Protein AF-A0A1S8WVT2-F1 (afdb_monomer)

pLDDT: mean 83.61, std 17.09, range [32.66, 98.62]

Solvent-accessible surface area (backbone atoms only — not comparable to full-atom values): 14721 Å² total; per-residue (Å²): 142,83,84,83,84,82,79,82,79,80,78,79,78,75,77,77,74,70,52,59,44,80,35,45,34,40,34,56,29,78,70,43,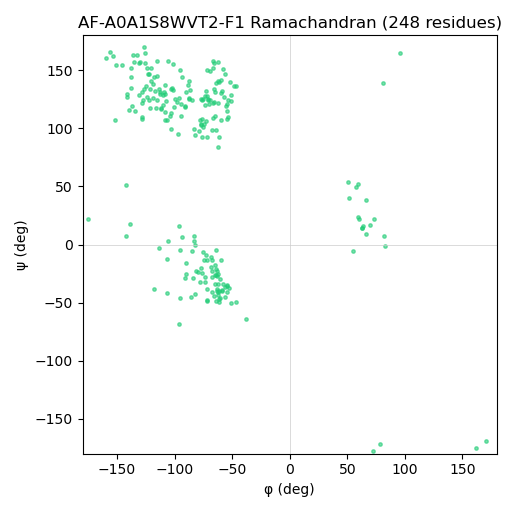63,52,78,100,54,60,66,59,50,53,56,44,73,48,21,49,70,42,44,77,68,49,32,42,71,48,69,50,79,76,53,76,46,77,44,87,88,70,84,37,46,22,41,39,36,30,43,30,36,29,34,49,77,69,46,60,75,84,47,64,81,73,55,54,67,69,59,49,28,39,51,50,34,30,51,54,33,46,76,42,48,47,45,44,56,39,28,52,72,59,47,80,89,60,39,47,78,40,77,44,88,60,88,92,68,75,72,53,49,38,36,40,39,32,31,67,57,54,96,65,50,48,72,76,42,47,81,37,65,39,77,90,68,26,34,34,25,72,38,56,43,82,76,48,65,52,95,56,64,57,97,86,30,45,35,27,34,29,44,32,33,36,47,70,48,78,78,84,76,54,90,96,56,94,81,77,62,64,67,56,48,44,30,64,75,28,37,80,62,37,77,38,55,50,30,48,38,54,31,40,75,42,73,40,81,56,90,80,67,70,78,76,76,80,77,82,75,133

Mean predicted aligned error: 9.4 Å

Nearest PDB structures (foldseek):
  8p8x-assembly1_A  TM=6.851E-01  e=1.898E-01  Homo sapiens
  6znb-assembly1_AA  TM=4.631E-01  e=3.546E-01  Bacteriophage sp.
  6v55-assembly1_A  TM=4.213E-01  e=2.462E+00  Danio rerio
  2ftr-assembly1_B  TM=3.723E-01  e=3.583E+00  Halalkalibacterium halodurans C-125

Sequence (250 aa):
MMALKLCCLIFAVNSVLSNEIDVQVRILAPNGPLMDVSICETLKVRAPQFWEGGLFTQCSFDYLYRHDKDDLQVEIMYEVETDISKFPEEFQADLPYDFQMWFLNRLLNGGETRCLTATGEAQDSDAYEVEGYIADYTAREKFILVAPFAEDFCQKFINKKFNQDQLEVSNCTLLEKSTIPVDGHILGKYALSTTERQLNFVPFQYHDIYIFFLKELNGDEGECNYNGYWANVKFVENKNTTPDDDDGLY

Secondary structure (DSSP, 8-state):
------------------SEEEEEEEEEEET-SPTTS-TTHHHHTTSHHHHHTTSEEEEEEEEEEE-TTTS-EEEEEEEEEEEGGGS-HHHHTT--HHHHHHHHHHHHTTT-S---EEE----GGG-EEEES--TT----SEEEEEEE--TTGGGGTTTEEETTTTEEEEEEEEEEE-SS-BTTB-EEEEEEEEEE--TT--TTS----HHHHHHHHH-SSS----EEEEPPEEEE--TT----------

Foldseek 3Di:
DDDDDDDPDDPPPPPPPQLKDKKKKKFWAQQAADPPDDSCVSQCVQQVVCCVVQQWPDKDWDDKDQDPPPRGIIITIIITIGRNVPPDPVCNPDPDPQLVQLLVQLNSNNQFQARGMAMDDADPVQADEDEDDDPPDDQDFKKKKKFFDDPCVFVVQDQDADDVNQKHFNGKDFDDWDPDDDVNGTMTIMITGMDGDDDPDDPPDDDDCQSVRQNVVSDRGHSSRMHIYRHHYDYDYDPPPDPPPPPDDD

Radius of gyration: 22.95 Å; Cα contacts (8 Å, |Δi|>4): 440; chains: 1; bounding box: 71×70×74 Å

Organism: Opisthorchis viverrini (NCBI:txid6198)

Structure (mmCIF, N/CA/C/O backbone):
data_AF-A0A1S8WVT2-F1
#
_entry.id   AF-A0A1S8WVT2-F1
#
loop_
_atom_site.group_PDB
_atom_site.id
_atom_site.type_symbol
_atom_site.label_atom_id
_atom_site.label_alt_id
_atom_site.label_comp_id
_atom_site.label_asym_id
_atom_site.label_entity_id
_atom_site.label_seq_id
_atom_site.pdbx_PDB_ins_code
_atom_site.Cartn_x
_atom_site.Cartn_y
_atom_site.Cartn_z
_atom_site.occupancy
_atom_site.B_iso_or_equiv
_atom_site.auth_seq_id
_atom_site.auth_comp_id
_atom_site.auth_asym_id
_atom_site.auth_atom_id
_atom_site.pdbx_PDB_model_num
ATOM 1 N N . MET A 1 1 ? -48.564 -0.099 -52.770 1.00 36.41 1 MET A N 1
ATOM 2 C CA . MET A 1 1 ? -47.730 -0.957 -51.901 1.00 36.41 1 MET A CA 1
ATOM 3 C C . MET A 1 1 ? -46.267 -0.651 -52.173 1.00 36.41 1 MET A C 1
ATOM 5 O O . MET A 1 1 ? -45.750 -1.084 -53.189 1.00 36.41 1 MET A O 1
ATOM 9 N N . MET A 1 2 ? -45.619 0.113 -51.298 1.00 32.66 2 MET A N 1
ATOM 10 C CA . MET A 1 2 ? -44.159 0.176 -51.203 1.00 32.66 2 MET A CA 1
ATOM 11 C C . MET A 1 2 ? -43.849 0.529 -49.749 1.00 32.66 2 MET A C 1
ATOM 13 O O . MET A 1 2 ? -44.168 1.623 -49.294 1.00 32.66 2 MET A O 1
ATOM 17 N N . ALA A 1 3 ? -43.361 -0.455 -48.997 1.00 37.59 3 ALA A N 1
ATOM 18 C CA . ALA A 1 3 ? -42.974 -0.295 -47.604 1.00 37.59 3 ALA A CA 1
ATOM 19 C C . ALA A 1 3 ? -41.488 0.075 -47.558 1.00 37.59 3 ALA A C 1
ATOM 21 O O . ALA A 1 3 ? -40.638 -0.690 -48.015 1.00 37.59 3 ALA A O 1
ATOM 22 N N . LEU A 1 4 ? -41.196 1.258 -47.023 1.00 37.31 4 LEU A N 1
ATOM 23 C CA . LEU A 1 4 ? -39.848 1.734 -46.745 1.00 37.31 4 LEU A CA 1
ATOM 24 C C . LEU A 1 4 ? -39.355 1.021 -45.472 1.00 37.31 4 LEU A C 1
ATOM 26 O O . LEU A 1 4 ? -39.858 1.282 -44.381 1.00 37.31 4 LEU A O 1
ATOM 30 N N . LYS A 1 5 ? -38.419 0.074 -45.604 1.00 41.94 5 LYS A N 1
ATOM 31 C CA . LYS A 1 5 ? -37.742 -0.542 -44.453 1.00 41.94 5 LYS A CA 1
ATOM 32 C C . LYS A 1 5 ? -36.674 0.420 -43.939 1.00 41.94 5 LYS A C 1
ATOM 34 O O . LYS A 1 5 ? -35.632 0.587 -44.563 1.00 41.94 5 LYS A O 1
ATOM 39 N N . LEU A 1 6 ? -36.950 1.031 -42.793 1.00 40.00 6 LEU A N 1
ATOM 40 C CA . LEU A 1 6 ? -35.976 1.759 -41.994 1.00 40.00 6 LEU A CA 1
ATOM 41 C C . LEU A 1 6 ? -35.119 0.725 -41.240 1.00 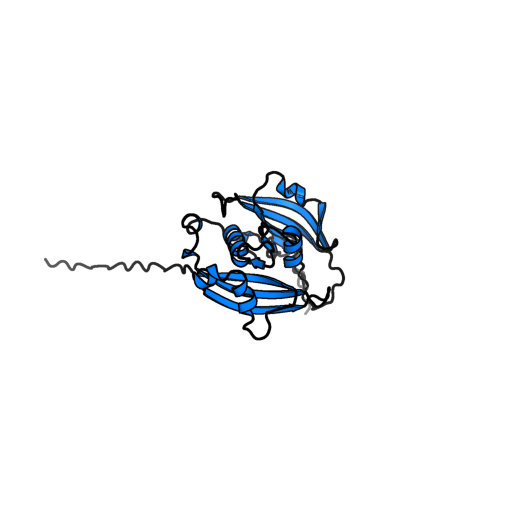40.00 6 LEU A C 1
ATOM 43 O O . LEU A 1 6 ? -35.584 0.105 -40.286 1.00 40.00 6 LEU A O 1
ATOM 47 N N . CYS A 1 7 ? -33.893 0.477 -41.702 1.00 39.62 7 CYS A N 1
ATOM 48 C CA . CYS A 1 7 ? -32.904 -0.286 -40.941 1.00 39.62 7 CYS A CA 1
ATOM 49 C C . CYS A 1 7 ? -32.207 0.663 -39.961 1.00 39.62 7 CYS A C 1
ATOM 51 O O . CYS A 1 7 ? -31.294 1.388 -40.346 1.00 39.62 7 CYS A O 1
ATOM 53 N N . CYS A 1 8 ? -32.627 0.653 -38.696 1.00 40.28 8 CYS A N 1
ATOM 54 C CA . CYS A 1 8 ? -31.817 1.197 -37.611 1.00 40.28 8 CYS A CA 1
ATOM 55 C C . CYS A 1 8 ? -30.671 0.216 -37.327 1.00 40.28 8 CYS A C 1
ATOM 57 O O . CYS A 1 8 ? -30.884 -0.832 -36.721 1.00 40.28 8 CYS A O 1
ATOM 59 N N . LEU A 1 9 ? -29.464 0.546 -37.786 1.00 40.88 9 LEU A N 1
ATOM 60 C CA . LEU A 1 9 ? -28.235 -0.034 -37.252 1.00 40.88 9 LEU A CA 1
ATOM 61 C C . LEU A 1 9 ? -28.004 0.569 -35.865 1.00 40.88 9 LEU A C 1
ATOM 63 O O . LEU A 1 9 ? -27.655 1.740 -35.737 1.00 40.88 9 LEU A O 1
ATOM 67 N N . ILE A 1 10 ? -28.236 -0.233 -34.830 1.00 46.22 10 ILE A N 1
ATOM 68 C CA . ILE A 1 10 ? -27.792 0.071 -33.473 1.00 46.22 10 ILE A CA 1
ATOM 69 C C . ILE A 1 10 ? -26.297 -0.250 -33.444 1.00 46.22 10 ILE A C 1
ATOM 71 O O . ILE A 1 10 ? -25.911 -1.417 -33.418 1.00 46.22 10 ILE A O 1
ATOM 75 N N . PHE A 1 11 ? -25.452 0.777 -33.491 1.00 39.22 11 PHE A N 1
ATOM 76 C CA . PHE A 1 11 ? -24.053 0.628 -33.114 1.00 39.22 11 PHE A CA 1
ATOM 77 C C . PHE A 1 11 ? -24.002 0.550 -31.589 1.00 39.22 11 PHE A C 1
ATOM 79 O O . PHE A 1 11 ? -24.131 1.563 -30.905 1.00 39.22 11 PHE A O 1
ATOM 86 N N . ALA A 1 12 ? -23.855 -0.662 -31.055 1.00 41.88 12 ALA A N 1
ATOM 87 C CA . ALA A 1 12 ? -23.365 -0.839 -29.699 1.00 41.88 12 ALA A CA 1
ATOM 88 C C . ALA A 1 12 ? -21.902 -0.381 -29.699 1.00 41.88 12 ALA A C 1
ATOM 90 O O . ALA A 1 12 ? -21.014 -1.093 -30.166 1.00 41.88 12 ALA A O 1
ATOM 91 N N . VAL A 1 13 ? -21.662 0.850 -29.254 1.00 37.62 13 VAL A N 1
ATOM 92 C CA . VAL A 1 13 ? -20.320 1.290 -28.887 1.00 37.62 13 VAL A CA 1
ATOM 93 C C . VAL A 1 13 ? -20.013 0.559 -27.587 1.00 37.62 13 VAL A C 1
ATOM 95 O O . VAL A 1 13 ? -20.408 1.006 -26.516 1.00 37.62 13 VAL A O 1
ATOM 98 N N . ASN A 1 14 ? -19.385 -0.614 -27.687 1.00 37.81 14 ASN A N 1
ATOM 99 C CA . ASN A 1 14 ? -18.696 -1.189 -26.541 1.00 37.81 14 ASN A CA 1
ATOM 100 C C . ASN A 1 14 ? -17.637 -0.158 -26.153 1.00 37.81 14 ASN A C 1
ATOM 102 O O . ASN A 1 14 ? -16.669 0.038 -26.887 1.00 37.81 14 ASN A O 1
ATOM 106 N N . SER A 1 15 ? -17.855 0.548 -25.046 1.00 40.19 15 SER A N 1
ATOM 107 C CA . SER A 1 15 ? -16.774 1.226 -24.350 1.00 40.19 15 SER A CA 1
ATOM 108 C C . SER A 1 15 ? -15.728 0.156 -24.068 1.00 40.19 15 SER A C 1
ATOM 110 O O . SER A 1 15 ? -15.979 -0.755 -23.280 1.00 40.19 15 SER A O 1
ATOM 112 N N . VAL A 1 16 ? -14.606 0.202 -24.783 1.00 43.44 16 VAL A N 1
ATOM 113 C CA . VAL A 1 16 ? -13.429 -0.581 -24.425 1.00 43.44 16 VAL A CA 1
ATOM 114 C C . VAL A 1 16 ? -13.014 -0.026 -23.070 1.00 43.44 16 VAL A C 1
ATOM 116 O O . VAL A 1 16 ? -12.470 1.072 -22.995 1.00 43.44 16 VAL A O 1
ATOM 119 N N . LEU A 1 17 ? -13.407 -0.714 -21.998 1.00 56.84 17 LEU A N 1
ATOM 120 C CA . LEU A 1 17 ? -12.800 -0.511 -20.692 1.00 56.84 17 LEU A CA 1
ATOM 121 C C . LEU A 1 17 ? -11.303 -0.710 -20.918 1.00 56.84 17 LEU A C 1
ATOM 123 O O . LEU A 1 17 ? -10.901 -1.732 -21.477 1.00 56.84 17 LEU A O 1
ATOM 127 N N . SER A 1 18 ? -10.511 0.315 -20.609 1.00 68.69 18 SER A N 1
ATOM 128 C CA . SER A 1 18 ? -9.065 0.151 -20.613 1.00 68.69 18 SER A CA 1
ATOM 129 C C . SER A 1 18 ? -8.731 -0.934 -19.594 1.00 68.69 18 SER A C 1
ATOM 131 O O . SER A 1 18 ? -9.237 -0.891 -18.474 1.00 68.69 18 SER A O 1
ATOM 133 N N . ASN A 1 19 ? -7.922 -1.913 -19.994 1.00 84.25 19 ASN A N 1
ATOM 134 C CA . ASN A 1 19 ? -7.358 -2.895 -19.067 1.00 84.25 19 ASN A CA 1
ATOM 135 C C . ASN A 1 19 ? -6.098 -2.347 -18.383 1.00 84.25 19 ASN A C 1
ATOM 137 O O . ASN A 1 19 ? -5.402 -3.093 -17.706 1.00 84.25 19 ASN A O 1
ATOM 141 N N . GLU A 1 20 ? -5.780 -1.073 -18.593 1.00 90.56 20 GLU A N 1
ATOM 142 C CA . GLU A 1 20 ? -4.665 -0.395 -17.951 1.00 90.56 20 GLU A CA 1
ATOM 143 C C . GLU A 1 20 ? -5.191 0.462 -16.803 1.00 90.56 20 GLU A C 1
ATOM 145 O O . GLU A 1 20 ? -6.184 1.184 -16.952 1.00 90.56 20 GLU A O 1
ATOM 150 N N . ILE A 1 21 ? -4.529 0.342 -15.654 1.00 92.19 21 ILE A N 1
ATOM 151 C CA . ILE A 1 21 ? -4.749 1.185 -14.480 1.00 92.19 21 ILE A CA 1
ATOM 152 C C . ILE A 1 21 ? -3.444 1.874 -14.093 1.00 92.19 21 ILE A C 1
ATOM 154 O O . ILE A 1 21 ? -2.367 1.281 -14.202 1.00 92.19 21 ILE A O 1
ATOM 158 N N . ASP A 1 22 ? -3.559 3.091 -13.576 1.00 94.25 22 ASP A N 1
ATOM 159 C CA . ASP A 1 22 ? -2.443 3.814 -12.981 1.00 94.25 22 ASP A CA 1
ATOM 160 C C . ASP A 1 22 ? -2.321 3.446 -11.501 1.00 94.25 22 ASP A C 1
ATOM 162 O O . ASP A 1 22 ? -3.280 3.518 -10.726 1.00 94.25 22 ASP A O 1
ATOM 166 N N . VAL A 1 23 ? -1.132 2.997 -11.104 1.00 95.81 23 VAL A N 1
ATOM 167 C CA . VAL A 1 23 ? -0.847 2.543 -9.742 1.00 95.81 23 VAL A CA 1
ATOM 168 C C . VAL A 1 23 ? 0.182 3.462 -9.118 1.00 95.81 23 VAL A C 1
ATOM 170 O O . VAL A 1 23 ? 1.333 3.510 -9.553 1.00 95.81 23 VAL A O 1
ATOM 173 N N . GLN A 1 24 ? -0.204 4.142 -8.039 1.00 96.19 24 GLN A N 1
ATOM 174 C CA . GLN A 1 24 ? 0.755 4.853 -7.205 1.00 96.19 24 GLN A CA 1
ATOM 175 C C . GLN A 1 24 ? 1.634 3.842 -6.463 1.00 96.19 24 GLN A C 1
ATOM 177 O O . GLN A 1 24 ? 1.137 2.974 -5.739 1.00 96.19 24 GLN A O 1
ATOM 182 N N . VAL A 1 25 ? 2.949 3.971 -6.626 1.00 95.75 25 VAL A N 1
ATOM 183 C CA . VAL A 1 25 ? 3.954 3.125 -5.982 1.00 95.75 25 VAL A CA 1
ATOM 184 C C . VAL A 1 25 ? 4.899 3.997 -5.175 1.00 95.75 25 VAL A C 1
ATOM 186 O O . VAL A 1 25 ? 5.563 4.887 -5.701 1.00 95.75 25 VAL A O 1
ATOM 189 N N . ARG A 1 26 ? 5.026 3.687 -3.889 1.00 94.00 26 ARG A N 1
ATOM 190 C CA . ARG A 1 26 ? 6.059 4.247 -3.017 1.00 94.00 26 ARG A CA 1
ATOM 191 C C . ARG A 1 26 ? 7.134 3.200 -2.811 1.00 94.00 26 ARG A C 1
ATOM 193 O O . ARG A 1 26 ? 6.810 2.056 -2.507 1.00 94.00 26 ARG A O 1
ATOM 200 N N . ILE A 1 27 ? 8.402 3.575 -2.936 1.00 92.00 27 ILE A N 1
ATOM 201 C CA . ILE A 1 27 ? 9.534 2.723 -2.561 1.00 92.00 27 ILE A CA 1
ATOM 202 C C . ILE A 1 27 ? 10.382 3.407 -1.501 1.00 92.00 27 ILE A C 1
ATOM 204 O O . ILE A 1 27 ? 10.666 4.601 -1.580 1.00 92.00 27 ILE A O 1
ATOM 208 N N . LEU A 1 28 ? 10.855 2.618 -0.548 1.00 90.06 28 LEU A N 1
ATOM 209 C CA . LEU A 1 28 ? 11.960 2.982 0.312 1.00 90.06 28 LEU A CA 1
ATOM 210 C C . LEU A 1 28 ? 13.245 2.422 -0.298 1.00 90.06 28 LEU A C 1
ATOM 212 O O . LEU A 1 28 ? 13.448 1.212 -0.298 1.00 90.06 28 LEU A O 1
ATOM 216 N N . ALA A 1 29 ? 14.113 3.292 -0.804 1.00 88.25 29 ALA A N 1
ATOM 217 C CA . ALA A 1 29 ? 15.388 2.934 -1.413 1.00 88.25 29 ALA A CA 1
ATOM 218 C C . ALA A 1 29 ? 16.543 3.218 -0.432 1.00 88.25 29 ALA A C 1
ATOM 220 O O . ALA A 1 29 ? 16.974 4.372 -0.302 1.00 88.25 29 ALA A O 1
ATOM 221 N N . PRO A 1 30 ? 17.071 2.197 0.278 1.00 79.81 30 PRO A N 1
ATOM 222 C CA . PRO A 1 30 ? 18.283 2.354 1.067 1.00 79.81 30 PRO A CA 1
ATOM 223 C C . PRO A 1 30 ? 19.430 2.625 0.090 1.00 79.81 30 PRO A C 1
ATOM 225 O O . PRO A 1 30 ? 19.675 1.811 -0.797 1.00 79.81 30 PRO A O 1
ATOM 228 N N . ASN A 1 31 ? 20.128 3.745 0.257 1.00 80.62 31 ASN A N 1
ATOM 229 C CA . ASN A 1 31 ? 21.153 4.305 -0.638 1.00 80.62 31 ASN A CA 1
ATOM 230 C C . ASN A 1 31 ? 20.632 5.119 -1.838 1.00 80.62 31 ASN A C 1
ATOM 232 O O . ASN A 1 31 ? 21.436 5.566 -2.655 1.00 80.62 31 ASN A O 1
ATOM 236 N N . GLY A 1 32 ? 19.326 5.384 -1.914 1.00 84.25 32 GLY A N 1
ATOM 237 C CA . GLY A 1 32 ? 18.745 6.196 -2.984 1.00 84.25 32 GLY A CA 1
ATOM 238 C C . GLY A 1 32 ? 18.563 5.453 -4.312 1.00 84.25 32 GLY A C 1
ATOM 239 O O . GLY A 1 32 ? 18.693 4.228 -4.362 1.00 84.25 32 GLY A O 1
ATOM 240 N N . PRO A 1 33 ? 18.195 6.179 -5.385 1.00 85.44 33 PRO A N 1
ATOM 241 C CA . PRO A 1 33 ? 18.004 5.582 -6.700 1.00 85.44 33 PRO A CA 1
ATOM 242 C C . PRO A 1 33 ? 19.324 5.046 -7.256 1.00 85.44 33 PRO A C 1
ATOM 244 O O . PRO A 1 33 ? 20.406 5.526 -6.908 1.00 85.44 33 PRO A O 1
ATOM 247 N N . LEU A 1 34 ? 19.231 4.075 -8.163 1.00 83.19 34 LEU A N 1
ATOM 248 C CA . LEU A 1 34 ? 20.399 3.582 -8.889 1.00 83.19 34 LEU A CA 1
ATOM 249 C C . LEU A 1 34 ? 21.080 4.744 -9.632 1.00 83.19 34 LEU A C 1
ATOM 251 O O . LEU A 1 34 ? 20.433 5.485 -10.373 1.00 83.19 34 LEU A O 1
ATOM 255 N N . MET A 1 35 ? 22.387 4.917 -9.415 1.00 76.38 35 MET A N 1
ATOM 256 C CA . MET A 1 35 ? 23.145 5.988 -10.067 1.00 76.38 35 MET A CA 1
ATOM 257 C C . MET A 1 35 ? 23.294 5.721 -11.570 1.00 76.38 35 MET A C 1
ATOM 259 O O . MET A 1 35 ? 23.361 4.571 -11.999 1.00 76.38 35 MET A O 1
ATOM 263 N N . ASP A 1 36 ? 23.367 6.798 -12.356 1.00 78.25 36 ASP A N 1
ATOM 264 C CA . ASP A 1 36 ? 23.622 6.785 -13.806 1.00 78.25 36 ASP A CA 1
ATOM 265 C C . ASP A 1 36 ? 22.559 6.081 -14.679 1.00 78.25 36 ASP A C 1
ATOM 267 O O . ASP A 1 36 ? 22.785 5.838 -15.866 1.00 78.25 36 ASP A O 1
ATOM 271 N N . VAL A 1 37 ? 21.373 5.802 -14.128 1.00 80.06 37 VAL A N 1
ATOM 272 C CA . VAL A 1 37 ? 20.216 5.254 -14.855 1.00 80.06 37 VAL A CA 1
ATOM 273 C C . VAL A 1 37 ? 18.964 6.112 -14.646 1.00 80.06 37 VAL A C 1
ATOM 275 O O . VAL A 1 37 ? 18.943 7.022 -13.817 1.00 80.06 37 VAL A O 1
ATOM 278 N N . SER A 1 38 ? 17.903 5.843 -15.416 1.00 85.81 38 SER A N 1
ATOM 279 C CA . SER A 1 38 ? 16.591 6.451 -15.157 1.00 85.81 38 SER A CA 1
ATOM 280 C C . SER A 1 38 ? 16.107 6.066 -13.757 1.00 85.81 38 SER A C 1
ATOM 282 O O . SER A 1 38 ? 16.270 4.922 -13.341 1.00 85.81 38 SER A O 1
ATOM 284 N N . ILE A 1 39 ? 15.472 6.996 -13.038 1.00 87.31 39 ILE A N 1
ATOM 285 C CA . ILE A 1 39 ? 14.970 6.765 -11.675 1.00 87.31 39 ILE A CA 1
ATOM 286 C C . ILE A 1 39 ? 14.035 5.548 -11.597 1.00 87.31 39 ILE A C 1
ATOM 288 O O . ILE A 1 39 ? 14.142 4.758 -10.662 1.00 87.31 39 ILE A O 1
ATOM 292 N N . CYS A 1 40 ? 13.229 5.326 -12.641 1.00 91.94 40 CYS A N 1
ATOM 293 C CA . CYS A 1 40 ? 12.356 4.163 -12.784 1.00 91.94 40 CYS A CA 1
ATOM 294 C C . CYS A 1 40 ? 13.102 2.825 -12.838 1.00 91.94 40 CYS A C 1
ATOM 296 O O . CYS A 1 40 ? 12.535 1.805 -12.456 1.00 91.94 40 CYS A O 1
ATOM 298 N N . GLU A 1 41 ? 14.372 2.791 -13.257 1.00 91.38 41 GLU A N 1
ATOM 299 C CA . GLU A 1 41 ? 15.158 1.551 -13.232 1.00 91.38 41 GLU A CA 1
ATOM 300 C C . GLU A 1 41 ? 15.353 1.036 -11.801 1.00 91.38 41 GLU A C 1
ATOM 302 O O . GLU A 1 41 ? 15.414 -0.172 -11.602 1.00 91.38 41 GLU A O 1
ATOM 307 N N . THR A 1 42 ? 15.331 1.917 -10.791 1.00 88.94 42 THR A N 1
ATOM 308 C CA . THR A 1 42 ? 15.332 1.524 -9.368 1.00 88.94 42 THR A CA 1
ATOM 309 C C . THR A 1 42 ? 14.164 0.595 -9.034 1.00 88.94 42 THR A C 1
ATOM 311 O O . THR A 1 42 ? 14.320 -0.330 -8.238 1.00 88.94 42 THR A O 1
ATOM 314 N N . LEU A 1 43 ? 12.998 0.826 -9.645 1.00 90.00 43 LEU A N 1
ATOM 315 C CA . LEU A 1 43 ? 11.820 -0.017 -9.469 1.00 90.00 43 LEU A CA 1
ATOM 316 C C . LEU A 1 43 ? 11.875 -1.253 -10.379 1.00 90.00 43 LEU A C 1
ATOM 318 O O . LEU A 1 43 ? 11.601 -2.362 -9.924 1.00 90.00 43 LEU A O 1
ATOM 322 N N . LYS A 1 44 ? 12.279 -1.087 -11.646 1.00 92.12 44 LYS A N 1
ATOM 323 C CA . LYS A 1 44 ? 12.257 -2.173 -12.640 1.00 92.12 44 LYS A CA 1
ATOM 324 C C . LYS A 1 44 ? 13.154 -3.353 -12.299 1.00 92.12 44 LYS A C 1
ATOM 326 O O . LYS A 1 44 ? 12.737 -4.498 -12.466 1.00 92.12 44 LYS A O 1
ATOM 331 N N . VAL A 1 45 ? 14.360 -3.096 -11.785 1.00 90.06 45 VAL A N 1
ATOM 332 C CA . VAL A 1 45 ? 15.327 -4.166 -11.476 1.00 90.06 45 VAL A CA 1
ATOM 333 C C . VAL A 1 45 ? 14.854 -5.115 -10.374 1.00 90.06 45 VAL A C 1
ATOM 335 O O . VAL A 1 45 ? 15.402 -6.207 -10.255 1.00 90.06 45 VAL A O 1
ATOM 338 N N . ARG A 1 46 ? 13.855 -4.718 -9.573 1.00 87.75 46 ARG A N 1
ATOM 339 C CA . ARG A 1 46 ? 13.307 -5.550 -8.491 1.00 87.75 46 ARG A CA 1
ATOM 340 C C . ARG A 1 46 ? 12.453 -6.689 -9.021 1.00 87.75 46 ARG A C 1
ATOM 342 O O . ARG A 1 46 ? 12.405 -7.749 -8.410 1.00 87.75 46 ARG A O 1
ATOM 349 N N . ALA A 1 47 ? 11.775 -6.474 -10.144 1.00 91.25 47 ALA A N 1
ATOM 350 C CA . ALA A 1 47 ? 10.805 -7.430 -10.654 1.00 91.25 47 ALA A CA 1
ATOM 351 C C . ALA A 1 47 ? 10.821 -7.543 -12.188 1.00 91.25 47 ALA A C 1
ATOM 353 O O . ALA A 1 47 ? 9.767 -7.431 -12.824 1.00 91.25 47 ALA A O 1
ATOM 354 N N . PRO A 1 48 ? 12.003 -7.750 -12.804 1.00 93.19 48 PRO A N 1
ATOM 355 C CA . PRO A 1 48 ? 12.199 -7.640 -14.250 1.00 93.19 48 PRO A CA 1
ATOM 356 C C . PRO A 1 48 ? 11.232 -8.519 -15.048 1.00 93.19 48 PRO A C 1
ATOM 358 O O . PRO A 1 48 ? 10.725 -8.086 -16.078 1.00 93.19 48 PRO A O 1
ATOM 361 N N . GLN A 1 49 ? 10.880 -9.699 -14.529 1.00 94.38 49 GLN A N 1
ATOM 362 C CA . GLN A 1 49 ? 9.945 -10.621 -15.170 1.00 94.38 49 GLN A CA 1
ATOM 363 C C . GLN A 1 49 ? 8.555 -10.016 -15.434 1.00 94.38 49 GLN A C 1
ATOM 365 O O . GLN A 1 49 ? 7.927 -10.353 -16.435 1.00 94.38 49 GLN A O 1
ATOM 370 N N . PHE A 1 50 ? 8.066 -9.122 -14.568 1.00 94.69 50 PHE A N 1
ATOM 371 C CA . PHE A 1 50 ? 6.741 -8.512 -14.726 1.00 94.69 50 PHE A CA 1
ATOM 372 C C . PHE A 1 50 ? 6.769 -7.301 -15.662 1.00 94.69 50 PHE A C 1
ATOM 374 O O . PHE A 1 50 ? 5.787 -7.049 -16.358 1.00 94.69 50 PHE A O 1
ATOM 381 N N . TRP A 1 51 ? 7.904 -6.603 -15.743 1.00 95.38 51 TRP A N 1
ATOM 382 C CA . TRP A 1 51 ? 8.127 -5.545 -16.732 1.00 95.38 51 TRP A CA 1
ATOM 383 C C . TRP A 1 51 ? 8.304 -6.129 -18.136 1.00 95.38 51 TRP A C 1
ATOM 385 O O . TRP A 1 51 ? 7.630 -5.722 -19.076 1.00 95.38 51 TRP A O 1
ATOM 395 N N . GLU A 1 52 ? 9.155 -7.146 -18.282 1.00 95.50 52 GLU A N 1
ATOM 396 C CA . GLU A 1 52 ? 9.372 -7.846 -19.555 1.00 95.50 52 GLU A CA 1
ATOM 397 C C . GLU A 1 52 ? 8.112 -8.586 -20.031 1.00 95.50 52 GLU A C 1
ATOM 399 O O . GLU A 1 52 ? 7.840 -8.648 -21.231 1.00 95.50 52 GLU A O 1
ATOM 404 N N . GLY A 1 53 ? 7.319 -9.118 -19.095 1.00 94.75 53 GLY A N 1
ATOM 405 C CA . GLY A 1 53 ? 6.033 -9.763 -19.371 1.00 94.75 53 GLY A CA 1
ATOM 406 C C . GLY A 1 53 ? 4.901 -8.799 -19.749 1.00 94.75 53 GLY A C 1
ATOM 407 O O . GLY A 1 53 ? 3.832 -9.254 -20.172 1.00 94.75 53 GLY A O 1
ATOM 408 N N . GLY A 1 54 ? 5.130 -7.488 -19.620 1.00 94.88 54 GLY A N 1
ATOM 409 C CA . GLY A 1 54 ? 4.164 -6.440 -19.934 1.00 94.88 54 GLY A CA 1
ATOM 410 C C . GLY A 1 54 ? 3.022 -6.317 -18.928 1.00 94.88 54 GLY A C 1
ATOM 411 O O . GLY A 1 54 ? 1.969 -5.823 -19.304 1.00 94.88 54 GLY A O 1
ATOM 412 N N . LEU A 1 55 ? 3.197 -6.792 -17.688 1.00 95.62 55 LEU A N 1
ATOM 413 C CA . LEU A 1 55 ? 2.268 -6.468 -16.600 1.00 95.62 55 LEU A CA 1
ATOM 414 C C . LEU A 1 55 ? 2.445 -5.005 -16.186 1.00 95.62 55 LEU A C 1
ATOM 416 O O . LEU A 1 55 ? 1.467 -4.280 -16.076 1.00 95.62 55 LEU A O 1
ATOM 420 N N . PHE A 1 56 ? 3.692 -4.582 -15.985 1.00 96.00 56 PHE A N 1
ATOM 421 C CA . PHE A 1 56 ? 4.041 -3.182 -15.767 1.00 96.00 56 PHE A CA 1
ATOM 422 C C . PHE A 1 56 ? 4.582 -2.618 -17.077 1.00 96.00 56 PHE A C 1
ATOM 424 O O . PHE A 1 56 ? 5.580 -3.122 -17.601 1.00 96.00 56 PHE A O 1
ATOM 431 N N . THR A 1 57 ? 3.915 -1.612 -17.634 1.00 93.88 57 THR A N 1
ATOM 432 C CA . THR A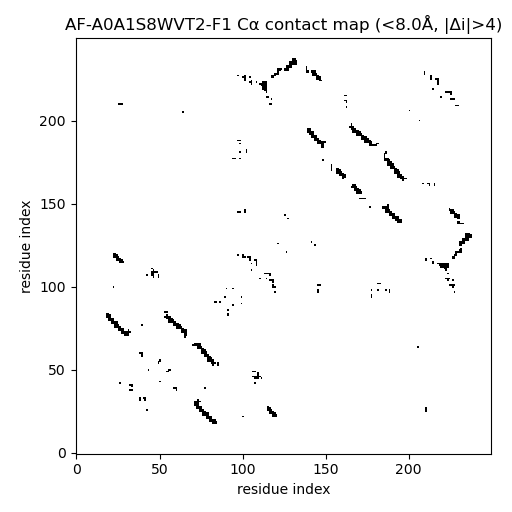 1 57 ? 4.179 -1.138 -19.003 1.00 93.88 57 THR A CA 1
ATOM 433 C C . THR A 1 57 ? 4.910 0.198 -19.011 1.00 93.88 57 THR A C 1
ATOM 435 O O . THR A 1 57 ? 5.872 0.369 -19.767 1.00 93.88 57 THR A O 1
ATOM 438 N N . GLN A 1 58 ? 4.520 1.122 -18.132 1.00 94.44 58 GLN A N 1
ATOM 439 C CA . GLN A 1 58 ? 5.136 2.440 -17.997 1.00 94.44 58 GLN A CA 1
ATOM 440 C C . GLN A 1 58 ? 5.457 2.767 -16.541 1.00 94.44 58 GLN A C 1
ATOM 442 O O . GLN A 1 58 ? 4.890 2.213 -15.607 1.00 94.44 58 GLN A O 1
ATOM 447 N N . CYS A 1 59 ? 6.422 3.663 -16.359 1.00 95.56 59 CYS A N 1
ATOM 448 C CA . CYS A 1 59 ? 6.779 4.216 -15.062 1.00 95.56 59 CYS A CA 1
ATOM 449 C C . CYS A 1 59 ? 7.092 5.696 -15.247 1.00 95.56 59 CYS A C 1
ATOM 451 O O . CYS A 1 59 ? 7.935 6.052 -16.081 1.00 95.56 59 CYS A O 1
ATOM 453 N N . SER A 1 60 ? 6.433 6.533 -14.458 1.00 94.19 60 SER A N 1
ATOM 454 C CA . SER A 1 60 ? 6.731 7.950 -14.316 1.00 94.19 60 SER A CA 1
ATOM 455 C C . SER A 1 60 ? 7.204 8.229 -12.885 1.00 94.19 60 SER A C 1
ATOM 457 O O . SER A 1 60 ? 6.992 7.441 -11.964 1.00 94.19 60 SER A O 1
ATOM 459 N N . PHE A 1 61 ? 7.933 9.326 -12.713 1.00 91.56 61 PHE A N 1
ATOM 460 C CA . PHE A 1 61 ? 8.448 9.756 -11.420 1.00 91.56 61 PHE A CA 1
ATOM 461 C C . PHE A 1 61 ? 7.706 11.003 -10.967 1.00 91.56 61 PHE A C 1
ATOM 463 O O . PHE A 1 61 ? 7.661 11.980 -11.717 1.00 91.56 61 PHE A O 1
ATOM 470 N N . ASP A 1 62 ? 7.239 10.983 -9.722 1.00 89.25 62 ASP A N 1
ATOM 471 C CA . ASP A 1 62 ? 6.571 12.127 -9.112 1.00 89.25 62 ASP A CA 1
ATOM 472 C C . ASP A 1 62 ? 7.552 12.948 -8.278 1.00 89.25 62 ASP A C 1
ATOM 474 O O . ASP A 1 62 ? 7.902 14.082 -8.615 1.00 89.25 62 ASP A O 1
ATOM 478 N N . TYR A 1 63 ? 8.010 12.375 -7.164 1.00 87.94 63 TYR A N 1
ATOM 479 C CA . TYR A 1 63 ? 8.891 13.063 -6.234 1.00 87.94 63 TYR A CA 1
ATOM 480 C C . TYR A 1 63 ? 9.771 12.112 -5.427 1.00 87.94 63 TYR A C 1
ATOM 482 O O . TYR A 1 63 ? 9.539 10.907 -5.318 1.00 87.94 63 TYR A O 1
ATOM 490 N N . LEU A 1 64 ? 10.819 12.697 -4.853 1.00 89.56 64 LEU A N 1
ATOM 491 C CA . LEU A 1 64 ? 11.801 12.027 -4.016 1.00 89.56 64 LEU A CA 1
ATOM 492 C C . LEU A 1 64 ? 11.934 12.804 -2.712 1.00 89.56 64 LEU A C 1
ATOM 494 O O . LEU A 1 64 ? 12.143 14.018 -2.733 1.00 89.56 64 LEU A O 1
ATOM 498 N N . TYR A 1 65 ? 11.876 12.094 -1.592 1.00 86.94 65 TYR A N 1
ATOM 499 C CA . TYR A 1 65 ? 12.086 12.658 -0.268 1.00 86.94 65 TYR A CA 1
ATOM 500 C C . TYR A 1 65 ? 13.240 11.966 0.457 1.00 86.94 65 TYR A C 1
ATOM 502 O O . TYR A 1 65 ? 13.351 10.739 0.467 1.00 86.94 65 TYR A O 1
ATOM 510 N N . ARG A 1 66 ? 14.120 12.765 1.067 1.00 84.19 66 ARG A N 1
ATOM 511 C CA . ARG A 1 66 ? 15.219 12.275 1.906 1.00 84.19 66 ARG A CA 1
ATOM 512 C C . ARG A 1 66 ? 14.788 12.365 3.356 1.00 84.19 66 ARG A C 1
ATOM 514 O O . ARG A 1 66 ? 14.444 13.443 3.824 1.00 84.19 66 ARG A O 1
ATOM 521 N N . HIS A 1 67 ? 14.821 11.238 4.051 1.00 77.31 67 HIS A N 1
ATOM 522 C CA . HIS A 1 67 ? 14.469 11.197 5.461 1.00 77.31 67 HIS A CA 1
ATOM 523 C C . HIS A 1 67 ? 15.705 11.504 6.317 1.00 77.31 67 HIS A C 1
ATOM 525 O O . HIS A 1 67 ? 16.725 10.827 6.193 1.00 77.31 67 HIS A O 1
ATOM 531 N N . ASP A 1 68 ? 15.592 12.488 7.217 1.00 62.62 68 ASP A N 1
ATOM 532 C CA . ASP A 1 68 ? 16.683 13.008 8.071 1.00 62.62 68 ASP A CA 1
ATOM 533 C C . ASP A 1 68 ? 17.319 11.962 9.001 1.00 62.62 68 ASP A C 1
ATOM 535 O O . ASP A 1 68 ? 18.362 12.202 9.607 1.00 62.62 68 ASP A O 1
ATOM 539 N N . LYS A 1 69 ? 16.688 10.792 9.159 1.00 58.28 69 LYS A N 1
ATOM 540 C CA . LYS A 1 69 ? 17.026 9.861 10.234 1.00 58.28 69 LYS A CA 1
ATOM 541 C C . LYS A 1 69 ? 18.311 9.061 10.046 1.00 58.28 69 LYS A C 1
ATOM 543 O O . LYS A 1 69 ? 18.642 8.390 11.004 1.00 58.28 69 LYS A O 1
ATOM 548 N N . ASP A 1 70 ? 19.000 9.123 8.899 1.00 52.47 70 ASP A N 1
ATOM 549 C CA . ASP A 1 70 ? 20.353 8.543 8.707 1.00 52.47 70 ASP A CA 1
ATOM 550 C C . ASP A 1 70 ? 20.983 8.857 7.318 1.00 52.47 70 ASP A C 1
ATOM 552 O O . ASP A 1 70 ? 21.842 8.112 6.852 1.00 52.47 70 ASP A O 1
ATOM 556 N N . ASP A 1 71 ? 20.551 9.908 6.599 1.00 52.69 71 ASP A N 1
ATOM 557 C CA . ASP A 1 71 ? 21.021 10.317 5.244 1.00 52.69 71 ASP A CA 1
ATOM 558 C C . ASP A 1 71 ? 20.957 9.255 4.113 1.00 52.69 71 ASP A C 1
ATOM 560 O O . ASP A 1 71 ? 21.189 9.564 2.940 1.00 52.69 71 ASP A O 1
ATOM 564 N N . LEU A 1 72 ? 20.604 8.007 4.426 1.00 60.59 72 LEU A N 1
ATOM 565 C CA . LEU A 1 72 ? 20.666 6.858 3.517 1.00 60.59 72 LEU A CA 1
ATOM 566 C C . LEU A 1 72 ? 19.291 6.289 3.155 1.00 60.59 72 LEU A C 1
ATOM 568 O O . LEU A 1 72 ? 19.222 5.346 2.370 1.00 60.59 72 LEU A O 1
ATOM 572 N N . GLN A 1 73 ? 18.197 6.818 3.709 1.00 77.75 73 GLN A N 1
ATOM 573 C CA . GLN A 1 73 ? 16.842 6.354 3.398 1.00 77.75 73 GLN A CA 1
ATOM 574 C C . GLN A 1 73 ? 16.097 7.392 2.566 1.00 77.75 73 GLN A C 1
ATOM 576 O O . GLN A 1 73 ? 15.801 8.499 3.018 1.00 77.75 73 GLN A O 1
ATOM 581 N N . VAL A 1 74 ? 15.804 7.004 1.330 1.00 87.38 74 VAL A N 1
ATOM 582 C CA . VAL A 1 74 ? 15.124 7.837 0.347 1.00 87.38 74 VAL A CA 1
ATOM 583 C C . VAL A 1 74 ? 13.777 7.203 0.035 1.00 87.38 74 VAL A C 1
ATOM 585 O O . VAL A 1 74 ? 13.724 6.035 -0.344 1.00 87.38 74 VAL A O 1
ATOM 588 N N . GLU A 1 75 ? 12.700 7.962 0.196 1.00 90.38 75 GLU A N 1
ATOM 589 C CA . GLU A 1 75 ? 11.383 7.589 -0.316 1.00 90.38 75 GLU A CA 1
ATOM 590 C C . GLU A 1 75 ? 11.232 8.150 -1.728 1.00 90.38 75 GLU A C 1
ATOM 592 O O . GLU A 1 75 ? 11.532 9.321 -1.971 1.00 90.38 75 GLU A O 1
ATOM 597 N N . ILE A 1 76 ? 10.804 7.312 -2.665 1.00 91.88 76 ILE A N 1
ATOM 598 C CA . ILE A 1 76 ? 10.563 7.708 -4.053 1.00 91.88 76 ILE A CA 1
ATOM 599 C C . ILE A 1 76 ? 9.144 7.301 -4.417 1.00 91.88 76 ILE A C 1
ATOM 601 O O . ILE A 1 76 ? 8.738 6.173 -4.127 1.00 91.88 76 ILE A O 1
ATOM 605 N N . MET A 1 77 ? 8.414 8.213 -5.050 1.00 93.38 77 MET A N 1
ATOM 606 C CA . MET A 1 77 ? 7.074 7.953 -5.560 1.00 93.38 77 MET A CA 1
ATOM 607 C C . MET A 1 77 ? 7.062 7.884 -7.078 1.00 93.38 77 MET A C 1
ATOM 609 O O . MET A 1 77 ? 7.697 8.697 -7.759 1.00 93.38 77 MET A O 1
ATOM 613 N N . TYR A 1 78 ? 6.328 6.897 -7.570 1.00 95.12 78 TYR A N 1
ATOM 614 C CA . TYR A 1 78 ? 6.109 6.633 -8.978 1.00 95.12 78 TYR A CA 1
ATOM 615 C C . TYR A 1 78 ? 4.623 6.462 -9.245 1.00 95.12 78 TYR A C 1
ATOM 617 O O . TYR A 1 78 ? 3.874 6.000 -8.380 1.00 95.12 78 TYR A O 1
ATOM 625 N N . GLU A 1 79 ? 4.255 6.697 -10.492 1.00 96.69 79 GLU A N 1
ATOM 626 C CA . GLU A 1 79 ? 3.025 6.198 -11.085 1.00 96.69 79 GLU A CA 1
ATOM 627 C C . GLU A 1 79 ? 3.410 5.124 -12.109 1.00 96.69 79 GLU A C 1
ATOM 629 O O . GLU A 1 79 ? 4.320 5.302 -12.930 1.00 96.69 79 GLU A O 1
ATOM 634 N N . VAL A 1 80 ? 2.781 3.956 -11.991 1.00 96.62 80 VAL A N 1
ATOM 635 C CA . VAL A 1 80 ? 3.067 2.779 -12.812 1.00 96.62 80 VAL A CA 1
ATOM 636 C C . VAL A 1 80 ? 1.804 2.359 -13.538 1.00 96.62 80 VAL A C 1
ATOM 638 O O . VAL A 1 80 ? 0.833 1.936 -12.910 1.00 96.62 80 VAL A O 1
ATOM 641 N N . GLU A 1 81 ? 1.851 2.409 -14.863 1.00 96.56 81 GLU A N 1
ATOM 642 C CA . GLU A 1 81 ? 0.780 1.877 -15.697 1.00 96.56 81 GLU A CA 1
ATOM 643 C C . GLU A 1 81 ? 0.847 0.345 -15.681 1.00 96.56 81 GLU A C 1
ATOM 645 O O . GLU A 1 81 ? 1.907 -0.263 -15.897 1.00 96.56 81 GLU A O 1
ATOM 650 N N . THR A 1 82 ? -0.287 -0.276 -15.368 1.00 95.75 82 THR A N 1
ATOM 651 C CA . THR A 1 82 ? -0.395 -1.712 -15.114 1.00 95.75 82 THR A CA 1
ATOM 652 C C . THR A 1 82 ? -1.503 -2.329 -15.960 1.00 95.75 82 THR A C 1
ATOM 654 O O . THR A 1 82 ? -2.667 -1.963 -15.814 1.00 95.75 82 THR A O 1
ATOM 657 N N . ASP A 1 83 ? -1.158 -3.318 -16.787 1.00 94.69 83 ASP A N 1
ATOM 658 C CA . ASP A 1 83 ? -2.111 -4.085 -17.597 1.00 94.69 83 ASP A CA 1
ATOM 659 C C . ASP A 1 83 ? -2.755 -5.202 -16.756 1.00 94.69 83 ASP A C 1
ATOM 661 O O . ASP A 1 83 ? -2.232 -6.317 -16.636 1.00 94.69 83 ASP A O 1
ATOM 665 N N . ILE A 1 84 ? -3.925 -4.927 -16.178 1.00 91.06 84 ILE A N 1
ATOM 666 C CA . ILE A 1 84 ? -4.668 -5.889 -15.352 1.00 91.06 84 ILE A CA 1
ATOM 667 C C . ILE A 1 84 ? -5.226 -7.069 -16.157 1.00 91.06 84 ILE A C 1
ATOM 669 O O . ILE A 1 84 ? -5.594 -8.081 -15.560 1.00 91.06 84 ILE A O 1
ATOM 673 N N . SER A 1 85 ? -5.207 -7.037 -17.497 1.00 91.19 85 SER A N 1
ATOM 674 C CA . SER A 1 85 ? -5.525 -8.234 -18.298 1.00 91.19 85 SER A CA 1
ATOM 675 C C . SER A 1 85 ? -4.476 -9.344 -18.154 1.00 91.19 85 SER A C 1
ATOM 677 O O . SER A 1 85 ? -4.721 -10.494 -18.530 1.00 91.19 85 SER A O 1
ATOM 679 N N . LYS A 1 86 ? -3.311 -9.020 -17.576 1.00 92.94 86 LYS A N 1
ATOM 680 C CA . LYS A 1 86 ? -2.254 -9.972 -17.214 1.00 92.94 86 LYS A CA 1
ATOM 681 C C . LYS A 1 86 ? -2.466 -10.628 -15.853 1.00 92.94 86 LYS A C 1
ATOM 683 O O . LYS A 1 86 ? -1.693 -11.518 -15.498 1.00 92.94 86 LYS A O 1
ATOM 688 N N . PHE A 1 87 ? -3.474 -10.216 -15.083 1.00 91.75 87 PHE A N 1
ATOM 689 C CA . PHE A 1 87 ? -3.801 -10.890 -13.829 1.00 91.75 87 PHE A CA 1
ATOM 690 C C . PHE A 1 87 ? -4.316 -12.308 -14.080 1.00 91.75 87 PHE A C 1
ATOM 692 O O . PHE A 1 87 ? -4.838 -12.592 -15.162 1.00 91.75 87 PHE A O 1
ATOM 699 N N . PRO A 1 88 ? -4.227 -13.204 -13.081 1.00 90.94 88 PRO A N 1
ATOM 700 C CA . PRO A 1 88 ? -5.013 -14.432 -13.077 1.00 90.94 88 PRO A CA 1
ATOM 701 C C . PRO A 1 88 ? -6.479 -14.148 -13.432 1.00 90.94 88 PRO A C 1
ATOM 703 O O . PRO A 1 88 ? -7.054 -13.180 -12.938 1.00 90.94 88 PRO A O 1
ATOM 706 N N . GLU A 1 89 ? -7.078 -14.982 -14.288 1.00 89.31 89 GLU A N 1
ATOM 707 C CA . GLU A 1 89 ? -8.439 -14.786 -14.827 1.00 89.31 89 GLU A CA 1
ATOM 708 C C . GLU A 1 89 ? -9.477 -14.571 -13.713 1.00 89.31 89 GLU A C 1
ATOM 710 O O . GLU A 1 89 ? -10.357 -13.720 -13.816 1.00 89.31 89 GLU A O 1
ATOM 715 N N . GLU A 1 90 ? -9.308 -15.280 -12.597 1.00 87.06 90 GLU A N 1
ATOM 716 C CA . GLU A 1 90 ? -10.137 -15.169 -11.396 1.00 87.06 90 GLU A CA 1
ATOM 717 C C . GLU A 1 90 ? -10.089 -13.793 -10.707 1.00 87.06 90 GLU A C 1
ATOM 719 O O . GLU A 1 90 ? -11.035 -13.438 -10.008 1.00 87.06 90 GLU A O 1
ATOM 724 N N . PHE A 1 91 ? -9.036 -12.993 -10.910 1.00 89.31 91 PHE A N 1
ATOM 725 C CA . PHE A 1 91 ? -8.914 -11.654 -10.317 1.00 89.31 91 PHE A CA 1
ATOM 726 C C . PHE A 1 91 ? -9.509 -10.560 -11.209 1.00 89.31 91 PHE A C 1
ATOM 728 O O . PHE A 1 91 ? -9.907 -9.516 -10.698 1.00 89.31 91 PHE A O 1
ATOM 735 N N . GLN A 1 92 ? -9.582 -10.789 -12.525 1.00 82.38 92 GLN A N 1
ATOM 736 C CA . GLN A 1 92 ? -9.943 -9.760 -13.509 1.00 82.38 92 GLN A CA 1
ATOM 737 C C . GLN A 1 92 ? -11.401 -9.293 -13.402 1.00 82.38 92 GLN A C 1
ATOM 739 O O . GLN A 1 92 ? -11.708 -8.165 -13.775 1.00 82.38 92 GLN A O 1
ATOM 744 N N . ALA A 1 93 ? -12.304 -10.152 -12.921 1.00 77.31 93 ALA A N 1
ATOM 745 C CA . ALA A 1 93 ? -13.730 -9.837 -12.870 1.00 77.31 93 ALA A CA 1
ATOM 746 C C . ALA A 1 93 ? -14.135 -9.068 -11.603 1.00 77.31 93 ALA A C 1
ATOM 748 O O . ALA A 1 93 ? -14.884 -8.102 -11.699 1.00 77.31 93 ALA A O 1
ATOM 749 N N . ASP A 1 94 ? -13.649 -9.496 -10.433 1.00 81.56 94 ASP A N 1
ATOM 750 C CA . ASP A 1 94 ? -14.295 -9.151 -9.159 1.00 81.56 94 ASP A CA 1
ATOM 751 C C . ASP A 1 94 ? -13.323 -8.875 -8.002 1.00 81.56 94 ASP A C 1
ATOM 753 O O . ASP A 1 94 ? -13.774 -8.731 -6.865 1.00 81.56 94 ASP A O 1
ATOM 757 N N . LEU A 1 95 ? -12.001 -8.817 -8.219 1.00 91.38 95 LEU A N 1
ATOM 758 C CA . LEU A 1 95 ? -11.086 -8.561 -7.104 1.00 91.38 95 LEU A CA 1
ATOM 759 C C . LEU A 1 95 ? -11.173 -7.081 -6.679 1.00 91.38 95 LEU A C 1
ATOM 761 O O . LEU A 1 95 ? -10.871 -6.212 -7.496 1.00 91.38 95 LEU A O 1
ATOM 765 N N . PRO A 1 96 ? -11.539 -6.752 -5.424 1.00 93.50 96 PRO A N 1
ATOM 766 C CA . PRO A 1 96 ? -11.542 -5.374 -4.940 1.00 93.50 96 PRO A CA 1
ATOM 767 C C . PRO A 1 96 ? -10.183 -4.689 -5.097 1.00 93.50 96 PRO A C 1
ATOM 769 O O . PRO A 1 96 ? -9.138 -5.325 -4.933 1.00 93.50 96 PRO A O 1
ATOM 772 N N . TYR A 1 97 ? -10.210 -3.378 -5.348 1.00 94.25 97 TYR A N 1
ATOM 773 C CA . TYR A 1 97 ? -9.023 -2.543 -5.562 1.00 94.25 97 TYR A CA 1
ATOM 774 C C . TYR A 1 97 ? -7.926 -2.783 -4.513 1.00 94.25 97 TYR A C 1
ATOM 776 O O . TYR A 1 97 ? -6.786 -3.074 -4.861 1.00 94.25 97 TYR A O 1
ATOM 784 N N . ASP A 1 98 ? -8.278 -2.760 -3.227 1.00 96.50 98 ASP A N 1
ATOM 785 C CA . ASP A 1 98 ? -7.355 -2.984 -2.108 1.00 96.50 98 ASP A CA 1
ATOM 786 C C . ASP A 1 98 ? -6.569 -4.299 -2.211 1.00 96.50 98 ASP A C 1
ATOM 788 O O . ASP A 1 98 ? -5.372 -4.367 -1.918 1.00 96.50 98 ASP A O 1
ATOM 792 N N . PHE A 1 99 ? -7.249 -5.361 -2.641 1.00 97.00 99 PHE A N 1
ATOM 793 C CA . PHE A 1 99 ? -6.658 -6.686 -2.789 1.00 97.00 99 PHE A CA 1
ATOM 794 C C . PHE A 1 99 ? -5.816 -6.778 -4.065 1.00 97.00 99 PHE A C 1
ATOM 796 O O . PHE A 1 99 ? -4.776 -7.440 -4.048 1.00 97.00 99 PHE A O 1
ATOM 803 N N . GLN A 1 100 ? -6.199 -6.063 -5.131 1.00 95.44 100 GLN A N 1
ATOM 804 C CA . GLN A 1 100 ? -5.349 -5.892 -6.313 1.00 95.44 100 GLN A CA 1
ATOM 805 C C . GLN A 1 100 ? -4.045 -5.171 -5.949 1.00 95.44 100 GLN A C 1
ATOM 807 O O . GLN A 1 100 ? -2.971 -5.651 -6.300 1.00 95.44 100 GLN A O 1
ATOM 812 N N . MET A 1 101 ? -4.113 -4.070 -5.192 1.00 96.69 101 MET A N 1
ATOM 813 C CA . MET A 1 101 ? -2.925 -3.318 -4.766 1.00 96.69 101 MET A CA 1
ATOM 814 C C . MET A 1 101 ? -2.011 -4.176 -3.886 1.00 96.69 101 MET A C 1
ATOM 816 O O . MET A 1 101 ? -0.802 -4.231 -4.095 1.00 96.69 101 MET A O 1
ATOM 820 N N . TRP A 1 102 ? -2.570 -4.935 -2.939 1.00 96.56 102 TRP A N 1
ATOM 821 C CA . TRP A 1 102 ? -1.780 -5.894 -2.159 1.00 96.56 102 TRP A CA 1
ATOM 822 C C . TRP A 1 102 ? -1.036 -6.904 -3.046 1.00 96.56 102 TRP A C 1
ATOM 824 O O . TRP A 1 102 ? 0.161 -7.128 -2.852 1.00 96.56 102 TRP A O 1
ATOM 834 N N . PHE A 1 103 ? -1.716 -7.468 -4.048 1.00 95.00 103 PHE A N 1
ATOM 835 C CA . PHE A 1 103 ? -1.109 -8.415 -4.981 1.00 95.00 103 PHE A CA 1
ATOM 836 C C . PHE A 1 103 ? 0.005 -7.756 -5.804 1.00 95.00 103 PHE A C 1
ATOM 838 O O . PHE A 1 103 ? 1.127 -8.260 -5.841 1.00 95.00 103 PHE A O 1
ATOM 845 N N . LEU A 1 104 ? -0.259 -6.582 -6.382 1.00 95.00 104 LEU A N 1
ATOM 846 C CA . LEU A 1 104 ? 0.727 -5.813 -7.144 1.00 95.00 104 LEU A CA 1
ATOM 847 C C . LEU A 1 104 ? 1.954 -5.442 -6.320 1.00 95.00 104 LEU A C 1
ATOM 849 O O . LEU A 1 104 ? 3.072 -5.549 -6.821 1.00 95.00 104 LEU A O 1
ATOM 853 N N . ASN A 1 105 ? 1.775 -5.069 -5.051 1.00 95.06 105 ASN A N 1
ATOM 854 C CA . ASN A 1 105 ? 2.895 -4.762 -4.169 1.00 95.06 105 ASN A CA 1
ATOM 855 C C . ASN A 1 105 ? 3.850 -5.955 -4.014 1.00 95.06 105 ASN A C 1
ATOM 857 O O . ASN A 1 105 ? 5.070 -5.783 -4.007 1.00 95.06 105 ASN A O 1
ATOM 861 N N . ARG A 1 106 ? 3.316 -7.179 -3.922 1.00 93.06 106 ARG A N 1
ATOM 862 C CA . ARG A 1 106 ? 4.137 -8.401 -3.878 1.00 93.06 106 ARG A CA 1
ATOM 863 C C . ARG A 1 106 ? 4.881 -8.618 -5.190 1.00 93.06 106 ARG A C 1
ATOM 865 O O . ARG A 1 106 ? 6.080 -8.897 -5.165 1.00 93.06 106 ARG A O 1
ATOM 872 N N . LEU A 1 107 ? 4.203 -8.433 -6.324 1.00 93.06 107 LEU A N 1
ATOM 873 C CA . LEU A 1 107 ? 4.823 -8.578 -7.642 1.00 93.06 107 LEU A CA 1
ATOM 874 C C . LEU A 1 107 ? 5.934 -7.542 -7.868 1.00 93.06 107 LEU A C 1
ATOM 876 O O . LEU A 1 107 ? 6.997 -7.910 -8.355 1.00 93.06 107 LEU A O 1
ATOM 880 N N . LEU A 1 108 ? 5.754 -6.286 -7.445 1.00 92.69 108 LEU A N 1
ATOM 881 C CA . LEU A 1 108 ? 6.778 -5.231 -7.530 1.00 92.69 108 LEU A CA 1
ATOM 882 C C . LEU A 1 108 ? 8.010 -5.499 -6.659 1.00 92.69 108 LEU A C 1
ATOM 884 O O . LEU A 1 108 ? 9.103 -5.036 -6.984 1.00 92.69 108 LEU A O 1
ATOM 888 N N . ASN A 1 109 ? 7.863 -6.267 -5.578 1.00 90.31 109 ASN A N 1
ATOM 889 C CA . ASN A 1 109 ? 9.006 -6.755 -4.806 1.00 90.31 109 ASN A CA 1
ATOM 890 C C . ASN A 1 109 ? 9.631 -8.023 -5.405 1.00 90.31 109 ASN A C 1
ATOM 892 O O . ASN A 1 109 ? 10.558 -8.555 -4.811 1.00 90.31 109 ASN A O 1
ATOM 896 N N . GLY A 1 110 ? 9.155 -8.526 -6.549 1.00 82.06 110 GLY A N 1
ATOM 897 C CA . GLY A 1 110 ? 9.788 -9.623 -7.287 1.00 82.06 110 GLY A CA 1
ATOM 898 C C . GLY A 1 110 ? 9.831 -10.966 -6.554 1.00 82.06 110 GLY A C 1
ATOM 899 O O . GLY A 1 110 ? 10.598 -11.840 -6.951 1.00 82.06 110 GLY A O 1
ATOM 900 N N . GLY A 1 111 ? 9.042 -11.137 -5.488 1.00 65.06 111 GLY A N 1
ATOM 901 C CA . GLY A 1 111 ? 9.168 -12.279 -4.577 1.00 65.06 111 GLY A CA 1
ATOM 902 C C . GLY A 1 111 ? 10.440 -12.247 -3.717 1.00 65.06 111 GLY A C 1
ATOM 903 O O . GLY A 1 111 ? 10.839 -13.283 -3.184 1.00 65.06 111 GLY A O 1
ATOM 904 N N . GLU A 1 112 ? 11.103 -11.091 -3.601 1.00 64.81 112 GLU A N 1
ATOM 905 C CA . GLU A 1 112 ? 12.224 -10.893 -2.684 1.00 64.81 112 GLU A CA 1
ATOM 906 C C . GLU A 1 112 ? 11.795 -11.076 -1.228 1.00 64.81 112 GLU A C 1
ATOM 908 O O . GLU A 1 112 ? 10.646 -10.849 -0.856 1.00 64.81 112 GLU A O 1
ATOM 913 N N . THR A 1 113 ? 12.772 -11.388 -0.374 1.00 66.94 113 THR A N 1
ATOM 914 C CA . THR A 1 113 ? 12.570 -11.368 1.072 1.00 66.94 113 THR A CA 1
ATOM 915 C C . THR A 1 113 ? 12.364 -9.950 1.600 1.00 66.94 113 THR A C 1
ATOM 917 O O . THR A 1 113 ? 11.840 -9.803 2.690 1.00 66.94 113 THR A O 1
ATOM 920 N N . ARG A 1 114 ? 12.741 -8.877 0.892 1.00 82.12 114 ARG A N 1
ATOM 921 C CA . ARG A 1 114 ? 12.653 -7.518 1.447 1.00 82.12 114 ARG A CA 1
ATOM 922 C C . ARG A 1 114 ? 11.531 -6.694 0.831 1.00 82.12 114 ARG A C 1
ATOM 924 O O . ARG A 1 114 ? 11.528 -6.419 -0.364 1.00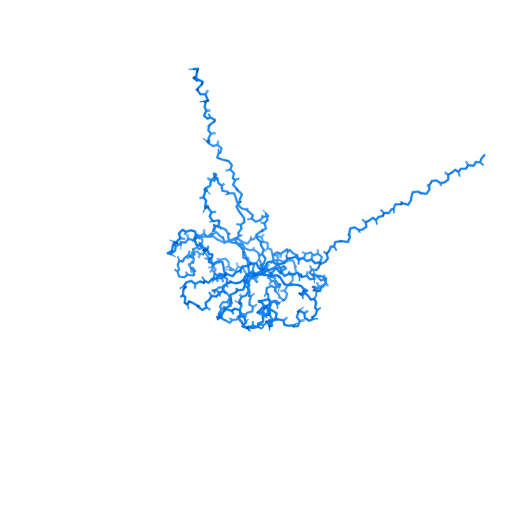 82.12 114 ARG A O 1
ATOM 931 N N . CYS A 1 115 ? 10.645 -6.201 1.688 1.00 88.69 115 CYS A N 1
ATOM 932 C CA . CYS A 1 115 ? 9.460 -5.442 1.297 1.00 88.69 115 CYS A CA 1
ATOM 933 C C . CYS A 1 115 ? 9.727 -3.951 1.397 1.00 88.69 115 CYS A C 1
ATOM 935 O O . CYS A 1 115 ? 9.656 -3.355 2.473 1.00 88.69 115 CYS A O 1
ATOM 937 N N . LEU A 1 116 ? 10.100 -3.367 0.263 1.00 88.88 116 LEU A N 1
ATOM 938 C CA . LEU A 1 116 ? 10.492 -1.963 0.179 1.00 88.88 116 LEU A CA 1
ATOM 939 C C . LEU A 1 116 ? 9.443 -1.092 -0.491 1.00 88.88 116 LEU A C 1
ATOM 941 O O . LEU A 1 116 ? 9.563 0.127 -0.422 1.00 88.88 116 LEU A O 1
ATOM 945 N N . THR A 1 117 ? 8.446 -1.693 -1.134 1.00 92.25 117 THR A N 1
ATOM 946 C CA . THR A 1 117 ? 7.383 -0.947 -1.796 1.00 92.25 117 THR A CA 1
ATOM 947 C C . THR A 1 117 ? 6.080 -0.997 -1.017 1.00 92.25 117 THR A C 1
ATOM 949 O O . THR A 1 117 ? 5.821 -1.914 -0.230 1.00 92.25 117 THR A O 1
ATOM 952 N N . ALA A 1 118 ? 5.248 -0.006 -1.288 1.00 94.38 118 ALA A N 1
ATOM 953 C CA . ALA A 1 118 ? 3.838 -0.007 -0.976 1.00 94.38 118 ALA A CA 1
ATOM 954 C C . ALA A 1 118 ? 3.076 0.573 -2.171 1.00 94.38 118 ALA A C 1
ATOM 956 O O . ALA A 1 118 ? 3.637 1.356 -2.945 1.00 94.38 118 ALA A O 1
ATOM 957 N N . THR A 1 119 ? 1.826 0.160 -2.347 1.00 95.44 119 THR A N 1
ATOM 958 C CA . THR A 1 119 ? 1.033 0.546 -3.520 1.00 95.44 119 THR A CA 1
ATOM 959 C C . THR A 1 119 ? -0.377 0.956 -3.155 1.00 95.44 119 THR A C 1
ATOM 961 O O . THR A 1 119 ? -0.935 0.492 -2.154 1.00 95.44 119 THR A O 1
ATOM 964 N N . GLY A 1 120 ? -0.957 1.747 -4.047 1.00 93.25 120 GLY A N 1
ATOM 965 C CA . GLY A 1 120 ? -2.339 2.170 -3.987 1.00 93.25 120 GLY A CA 1
ATOM 966 C C . GLY A 1 120 ? -2.509 3.530 -3.332 1.00 93.25 120 GLY A C 1
ATOM 967 O O . GLY A 1 120 ? -1.617 4.060 -2.668 1.00 93.25 120 GLY A O 1
ATOM 968 N N . GLU A 1 121 ? -3.694 4.081 -3.536 1.00 92.81 121 GLU A N 1
ATOM 969 C CA . GLU A 1 121 ? -4.100 5.377 -3.018 1.00 92.81 121 GLU A CA 1
ATOM 970 C C . GLU A 1 121 ? -5.398 5.278 -2.218 1.00 92.81 121 GLU A C 1
ATOM 972 O O . GLU A 1 121 ? -6.152 4.301 -2.291 1.00 92.81 121 GLU A O 1
ATOM 977 N N . ALA A 1 122 ? -5.660 6.331 -1.452 1.00 93.50 122 ALA A N 1
ATOM 978 C CA . ALA A 1 122 ? -6.814 6.418 -0.586 1.00 93.50 122 ALA A CA 1
ATOM 979 C C . ALA A 1 122 ? -8.134 6.371 -1.368 1.00 93.50 122 ALA A C 1
ATOM 981 O O . ALA A 1 122 ? -8.415 7.240 -2.190 1.00 93.50 122 ALA A O 1
ATOM 982 N N . GLN A 1 123 ? -8.978 5.386 -1.053 1.00 94.44 123 GLN A N 1
ATOM 983 C CA . GLN A 1 123 ? -10.284 5.222 -1.689 1.00 94.44 123 GLN A CA 1
ATOM 984 C C . GLN A 1 123 ? -11.378 6.035 -0.985 1.00 94.44 123 GLN A C 1
ATOM 986 O O . GLN A 1 123 ? -11.470 6.077 0.247 1.00 94.44 123 GLN A O 1
ATOM 991 N N . ASP A 1 124 ? -12.286 6.623 -1.767 1.00 93.56 124 ASP A N 1
ATOM 992 C CA . ASP A 1 124 ? -13.398 7.440 -1.258 1.00 93.56 124 ASP A CA 1
ATOM 993 C C . ASP A 1 124 ? -14.356 6.686 -0.329 1.00 93.56 124 ASP A C 1
ATOM 995 O O . ASP A 1 124 ? -14.968 7.294 0.561 1.00 93.56 124 ASP A O 1
ATOM 999 N N . SER A 1 125 ? -14.497 5.374 -0.532 1.00 94.06 125 SER A N 1
ATOM 1000 C CA . SER A 1 125 ? -15.303 4.479 0.304 1.00 94.06 125 SER A CA 1
ATOM 1001 C C . SER A 1 125 ? -14.730 4.296 1.708 1.00 94.06 125 SER A C 1
ATOM 1003 O O . SER A 1 125 ? -15.469 3.953 2.628 1.00 94.06 125 SER A O 1
ATOM 1005 N N . ASP A 1 126 ? -13.431 4.534 1.886 1.00 95.69 126 ASP A N 1
ATOM 1006 C CA . ASP A 1 126 ? -12.761 4.420 3.180 1.00 95.69 126 ASP A CA 1
ATOM 1007 C C . ASP A 1 126 ? -12.648 5.740 3.921 1.00 95.69 126 ASP A C 1
ATOM 1009 O O . ASP A 1 126 ? -12.202 5.748 5.075 1.00 95.69 126 ASP A O 1
ATOM 1013 N N . ALA A 1 127 ? -13.059 6.836 3.288 1.00 94.00 127 ALA A N 1
ATOM 1014 C CA . ALA A 1 127 ? -12.972 8.151 3.881 1.00 94.00 127 ALA A CA 1
ATOM 1015 C C . ALA A 1 127 ? -13.731 8.230 5.216 1.00 94.00 127 ALA A C 1
ATOM 1017 O O . ALA A 1 127 ? -14.721 7.526 5.442 1.00 94.00 127 ALA A O 1
ATOM 1018 N N . TYR A 1 128 ? -13.266 9.102 6.103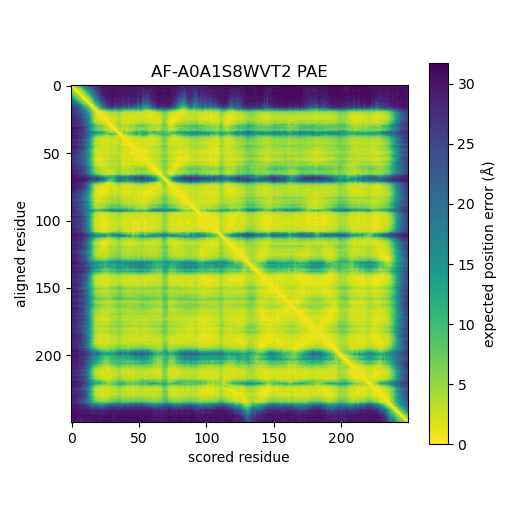 1.00 91.88 128 TYR A N 1
ATOM 1019 C CA . TYR A 1 128 ? -13.924 9.395 7.373 1.00 91.88 128 TYR A CA 1
ATOM 1020 C C . TYR A 1 128 ? -14.207 10.886 7.501 1.00 91.88 128 TYR A C 1
ATOM 1022 O O . TYR A 1 128 ? -13.529 11.720 6.900 1.00 91.88 128 TYR A O 1
ATOM 1030 N N . GLU A 1 129 ? -15.252 11.208 8.256 1.00 91.00 129 GLU A N 1
ATOM 1031 C CA . GLU A 1 129 ? -15.685 12.586 8.440 1.00 91.00 129 GLU A CA 1
ATOM 1032 C C . GLU A 1 129 ? -14.955 13.237 9.613 1.00 91.00 129 GLU A C 1
ATOM 1034 O O . GLU A 1 129 ? -14.792 12.630 10.674 1.00 91.00 129 GLU A O 1
ATOM 1039 N N . VAL A 1 130 ? -14.534 14.485 9.411 1.00 86.00 130 VAL A N 1
ATOM 1040 C CA . VAL A 1 130 ? -13.959 15.345 10.451 1.00 86.00 130 VAL A CA 1
ATOM 1041 C C . VAL A 1 130 ? -14.774 16.630 10.500 1.00 86.00 130 VAL A C 1
ATOM 1043 O O . VAL A 1 130 ? -15.002 17.276 9.476 1.00 86.00 130 VAL A O 1
ATOM 1046 N N . GLU A 1 131 ? -15.253 16.980 11.692 1.00 84.00 131 GLU A N 1
ATOM 1047 C CA . GLU A 1 131 ? -16.056 18.183 11.902 1.00 84.00 131 GLU A CA 1
ATOM 1048 C C . GLU A 1 131 ? -15.172 19.434 11.930 1.00 84.00 131 GLU A C 1
ATOM 1050 O O . GLU A 1 131 ? -14.247 19.546 12.737 1.00 84.00 131 GLU A O 1
ATOM 1055 N N . GLY A 1 132 ? -15.507 20.403 11.075 1.00 78.50 132 GLY A N 1
ATOM 1056 C CA . GLY A 1 132 ? -14.785 21.667 10.963 1.00 78.50 132 GLY A CA 1
ATOM 1057 C C . GLY A 1 132 ? -13.513 21.568 10.117 1.00 78.50 132 GLY A C 1
ATOM 1058 O O . GLY A 1 132 ? -12.745 20.614 10.193 1.00 78.50 132 GLY A O 1
ATOM 1059 N N . TYR A 1 133 ? -13.280 22.592 9.294 1.00 75.31 133 TYR A N 1
ATOM 1060 C CA . TYR A 1 133 ? -12.040 22.703 8.532 1.00 75.31 133 TYR A CA 1
ATOM 1061 C C . TYR A 1 133 ? -10.897 23.143 9.448 1.00 75.31 133 TYR A C 1
ATOM 1063 O O . TYR A 1 133 ? -10.976 24.188 10.098 1.00 75.31 133 TYR A O 1
ATOM 1071 N N . ILE A 1 134 ? -9.822 22.362 9.464 1.00 75.38 134 ILE A N 1
ATOM 1072 C CA . ILE A 1 134 ? -8.590 22.674 10.185 1.00 75.38 134 ILE A CA 1
ATOM 1073 C C . ILE A 1 134 ? -7.516 22.949 9.129 1.00 75.38 134 ILE A C 1
ATOM 1075 O O . ILE A 1 134 ? -7.188 22.076 8.327 1.00 75.38 134 ILE A O 1
ATOM 1079 N N . ALA A 1 135 ? -6.988 24.174 9.106 1.00 68.50 135 ALA A N 1
ATOM 1080 C CA . ALA A 1 135 ? -5.884 24.520 8.214 1.00 68.50 135 ALA A CA 1
ATOM 1081 C C . ALA A 1 135 ? -4.653 23.653 8.532 1.00 68.50 135 ALA A C 1
ATOM 1083 O O . ALA A 1 135 ? -4.368 23.397 9.701 1.00 68.50 135 ALA A O 1
ATOM 1084 N N . ASP A 1 136 ? -3.948 23.203 7.491 1.00 66.81 136 ASP A N 1
ATOM 1085 C CA . ASP A 1 136 ? -2.756 22.343 7.582 1.00 66.81 136 ASP A CA 1
ATOM 1086 C C . ASP A 1 136 ? -2.987 20.981 8.270 1.00 66.81 136 ASP A C 1
ATOM 1088 O O . ASP A 1 136 ? -2.054 20.330 8.747 1.00 66.81 136 ASP A O 1
ATOM 1092 N N . TYR A 1 137 ? -4.237 20.513 8.308 1.00 73.62 137 TYR A N 1
ATOM 1093 C CA . TYR A 1 137 ? -4.580 19.214 8.871 1.00 73.62 137 TYR A CA 1
ATOM 1094 C C . TYR A 1 137 ? -4.084 18.062 7.997 1.00 73.62 137 TYR A C 1
ATOM 1096 O O . TYR A 1 137 ? -4.473 17.922 6.837 1.00 73.62 137 TYR A O 1
ATOM 1104 N N . THR A 1 138 ? -3.245 17.208 8.583 1.00 75.88 138 THR A N 1
ATOM 1105 C CA . THR A 1 138 ? -2.778 15.970 7.954 1.00 75.88 138 THR A CA 1
ATOM 1106 C C . THR A 1 138 ? -3.517 14.788 8.567 1.00 75.88 138 THR A C 1
ATOM 1108 O O . THR A 1 138 ? -3.308 14.447 9.728 1.00 75.88 138 THR A O 1
ATOM 1111 N N . ALA A 1 139 ? -4.380 14.171 7.767 1.00 79.31 139 ALA A N 1
ATOM 1112 C CA . ALA A 1 139 ? -5.216 13.037 8.137 1.00 79.31 139 ALA A CA 1
ATOM 1113 C C . ALA A 1 139 ? -4.383 11.785 8.462 1.00 79.31 139 ALA A C 1
ATOM 1115 O O . ALA A 1 139 ? -3.787 11.186 7.563 1.00 79.31 139 ALA A O 1
ATOM 1116 N N . ARG A 1 140 ? -4.337 11.375 9.734 1.00 88.31 140 ARG A N 1
ATOM 1117 C CA . ARG A 1 140 ? -3.571 10.196 10.203 1.00 88.31 140 ARG A CA 1
ATOM 1118 C C . ARG A 1 140 ? -4.334 9.356 11.228 1.00 88.31 140 ARG A C 1
ATOM 1120 O O . ARG A 1 140 ? -3.737 8.559 11.948 1.00 88.31 140 ARG A O 1
ATOM 1127 N N . GLU A 1 141 ? -5.650 9.522 11.320 1.00 92.00 141 GLU A N 1
ATOM 1128 C CA . GLU A 1 141 ? -6.506 8.866 12.316 1.00 92.00 141 GLU A CA 1
ATOM 1129 C C . GLU A 1 141 ? -7.064 7.525 11.845 1.00 92.00 141 GLU A C 1
ATOM 1131 O O . GLU A 1 141 ? -7.542 6.736 12.664 1.00 92.00 141 GLU A O 1
ATOM 1136 N N . LYS A 1 142 ? -7.010 7.256 10.538 1.00 95.50 142 LYS A N 1
ATOM 1137 C CA . LYS A 1 142 ? -7.467 5.996 9.959 1.00 95.50 142 LYS A CA 1
ATOM 1138 C C . LYS A 1 142 ? -6.483 5.485 8.914 1.00 95.50 142 LYS A C 1
ATOM 1140 O O . LYS A 1 142 ? -6.270 6.122 7.884 1.00 95.50 142 LYS A O 1
ATOM 1145 N N . PHE A 1 143 ? -5.939 4.299 9.161 1.00 96.75 143 PHE A N 1
ATOM 1146 C CA . PHE A 1 143 ? -5.130 3.554 8.199 1.00 96.75 143 PHE A CA 1
ATOM 1147 C C . PHE A 1 143 ? -5.919 2.346 7.689 1.00 96.75 143 PHE A C 1
ATOM 1149 O O . PHE A 1 143 ? -6.448 1.567 8.487 1.00 96.75 143 PHE A O 1
ATOM 1156 N N . ILE A 1 144 ? -5.994 2.176 6.372 1.00 98.06 144 ILE A N 1
ATOM 1157 C CA . ILE A 1 144 ? -6.518 0.970 5.732 1.00 98.06 144 ILE A CA 1
ATOM 1158 C C . ILE A 1 144 ? -5.358 0.014 5.505 1.00 98.06 144 ILE A C 1
ATOM 1160 O O . ILE A 1 144 ? -4.405 0.347 4.811 1.00 98.06 144 ILE A O 1
ATOM 1164 N N . LEU A 1 145 ? -5.436 -1.169 6.108 1.00 98.19 145 LEU A N 1
ATOM 1165 C CA . LEU A 1 145 ? -4.420 -2.209 6.024 1.00 98.19 145 LEU A CA 1
ATOM 1166 C C . LEU A 1 145 ? -5.004 -3.446 5.344 1.00 98.19 145 LEU A C 1
ATOM 1168 O O . LEU A 1 145 ? -6.062 -3.937 5.737 1.00 98.19 145 LEU A O 1
ATOM 1172 N N . VAL A 1 146 ? -4.283 -3.985 4.372 1.00 98.44 146 VAL A N 1
ATOM 1173 C CA . VAL A 1 146 ? -4.593 -5.244 3.698 1.00 98.44 146 VAL A CA 1
ATOM 1174 C C . VAL A 1 146 ? -3.529 -6.266 4.059 1.00 98.44 146 VAL A C 1
ATOM 1176 O O . VAL A 1 146 ? -2.331 -5.993 3.944 1.00 98.44 146 VAL A O 1
ATOM 1179 N N . ALA A 1 147 ? -3.972 -7.440 4.501 1.00 97.69 147 ALA A N 1
ATOM 1180 C CA . ALA A 1 147 ? -3.092 -8.542 4.869 1.00 97.69 147 ALA A CA 1
ATOM 1181 C C . ALA A 1 147 ? -3.805 -9.899 4.767 1.00 97.69 147 ALA A C 1
ATOM 1183 O O . ALA A 1 147 ? -5.040 -9.935 4.730 1.00 97.69 147 ALA A O 1
ATOM 1184 N N . PRO A 1 148 ? -3.068 -11.027 4.783 1.00 97.56 148 PRO A N 1
ATOM 1185 C CA . PRO A 1 148 ? -3.662 -12.342 4.977 1.00 97.56 148 PRO A CA 1
ATOM 1186 C C . PRO A 1 148 ? -4.580 -12.374 6.204 1.00 97.56 148 PRO A C 1
ATOM 1188 O O . PRO A 1 148 ? -4.203 -11.967 7.307 1.00 97.56 148 PRO A O 1
ATOM 1191 N N . PHE A 1 149 ? -5.800 -12.864 6.001 1.00 98.19 149 PHE A N 1
ATOM 1192 C CA . PHE A 1 149 ? -6.823 -12.928 7.028 1.00 98.19 149 PHE A CA 1
ATOM 1193 C C . PHE A 1 149 ? -6.406 -13.880 8.154 1.00 98.19 149 PHE A C 1
ATOM 1195 O O . PHE A 1 149 ? -6.060 -15.039 7.926 1.00 98.19 149 PHE A O 1
ATOM 1202 N N . ALA A 1 150 ? -6.537 -13.402 9.389 1.00 96.94 150 ALA A N 1
ATOM 1203 C CA . ALA A 1 150 ? -6.481 -14.220 10.592 1.00 96.94 150 ALA A CA 1
ATOM 1204 C C . ALA A 1 150 ? -7.572 -13.776 11.575 1.00 96.94 150 ALA A C 1
ATOM 1206 O O . ALA A 1 150 ? -7.862 -12.582 11.690 1.00 96.94 150 ALA A O 1
ATOM 1207 N N . GLU A 1 151 ? -8.172 -14.725 12.299 1.00 95.44 151 GLU A N 1
ATOM 1208 C CA . GLU A 1 151 ? -9.227 -14.425 13.282 1.00 95.44 151 GLU A CA 1
ATOM 1209 C C . GLU A 1 151 ? -8.725 -13.526 14.419 1.00 95.44 151 GLU A C 1
ATOM 1211 O O . GLU A 1 151 ? -9.452 -12.663 14.906 1.00 95.44 151 GLU A O 1
ATOM 1216 N N . ASP A 1 152 ? -7.459 -13.682 14.802 1.00 95.81 152 ASP A N 1
ATOM 1217 C CA . ASP A 1 152 ? -6.798 -12.927 15.864 1.00 95.81 152 ASP A CA 1
ATOM 1218 C C . ASP A 1 152 ? -6.048 -11.684 15.352 1.00 95.81 152 ASP A C 1
ATOM 1220 O O . ASP A 1 152 ? -5.367 -11.015 16.132 1.00 95.81 152 ASP A O 1
ATOM 1224 N N . PHE A 1 153 ? -6.173 -11.339 14.062 1.00 96.75 153 PHE A N 1
ATOM 1225 C CA . PHE A 1 153 ? -5.365 -10.296 13.422 1.00 96.75 153 PHE A CA 1
ATOM 1226 C C . PHE A 1 153 ? -5.369 -8.979 14.204 1.00 96.75 153 PHE A C 1
ATOM 1228 O O . PHE A 1 153 ? -4.311 -8.455 14.544 1.00 96.75 153 PHE A O 1
ATOM 1235 N N . CYS A 1 154 ? -6.549 -8.472 14.570 1.00 97.12 154 CYS A N 1
ATOM 1236 C CA . CYS A 1 154 ? -6.671 -7.189 15.261 1.00 97.12 154 CYS A CA 1
ATOM 1237 C C . CYS A 1 154 ? -6.027 -7.164 16.655 1.00 97.12 154 CYS A C 1
ATOM 1239 O O . CYS A 1 154 ? -5.560 -6.111 17.095 1.00 97.12 154 CYS A O 1
ATOM 1241 N N . GLN A 1 155 ? -5.915 -8.311 17.334 1.00 95.62 155 GLN A N 1
ATOM 1242 C CA . GLN A 1 155 ? -5.226 -8.398 18.629 1.00 95.62 155 GLN A CA 1
ATOM 1243 C C . GLN A 1 155 ? -3.730 -8.080 18.496 1.00 95.62 155 GLN A C 1
ATOM 1245 O O . GLN A 1 155 ? -3.081 -7.683 19.464 1.00 95.62 155 GLN A O 1
ATOM 1250 N N . LYS A 1 156 ? -3.173 -8.206 17.284 1.00 93.62 156 LYS A N 1
ATOM 1251 C CA . LYS A 1 156 ? -1.783 -7.855 16.994 1.00 93.62 156 LYS A CA 1
ATOM 1252 C C . LYS A 1 156 ? -1.550 -6.349 16.924 1.00 93.62 156 LYS A C 1
ATOM 1254 O O . LYS A 1 156 ? -0.384 -5.975 16.963 1.00 93.62 156 LYS A O 1
ATOM 1259 N N . PHE A 1 157 ? -2.590 -5.519 16.858 1.00 94.81 157 PHE A N 1
ATOM 1260 C CA . PHE A 1 157 ? -2.462 -4.071 16.660 1.00 94.81 157 PHE A CA 1
ATOM 1261 C C . PHE A 1 157 ? -3.001 -3.244 17.827 1.00 94.81 157 PHE A C 1
ATOM 1263 O O . PHE A 1 157 ? -2.394 -2.239 18.179 1.00 94.81 157 PHE A O 1
ATOM 1270 N N . ILE A 1 158 ? -4.105 -3.659 18.450 1.00 93.50 158 ILE A N 1
ATOM 1271 C CA . ILE A 1 158 ? -4.767 -2.873 19.503 1.00 93.50 158 ILE A CA 1
ATOM 1272 C C . ILE A 1 158 ? -3.813 -2.598 20.678 1.00 93.50 158 ILE A C 1
ATOM 1274 O O . ILE A 1 158 ? -3.179 -3.515 21.204 1.00 93.50 158 ILE A O 1
ATOM 1278 N N . ASN A 1 159 ? -3.757 -1.333 21.107 1.00 90.62 159 ASN A N 1
ATOM 1279 C CA . ASN A 1 159 ? -2.907 -0.814 22.186 1.00 90.62 159 ASN A CA 1
ATOM 1280 C C . ASN A 1 159 ? -1.404 -1.019 21.952 1.00 90.62 159 ASN A C 1
ATOM 1282 O O . ASN A 1 159 ? -0.621 -1.057 22.907 1.00 90.62 159 ASN A O 1
ATOM 1286 N N . LYS A 1 160 ? -0.990 -1.169 20.690 1.00 93.00 160 LYS A N 1
ATOM 1287 C CA . LYS A 1 160 ? 0.421 -1.223 20.319 1.00 93.00 160 LYS A CA 1
ATOM 1288 C C . LYS A 1 160 ? 0.891 0.095 19.742 1.00 93.00 160 LYS A C 1
ATOM 1290 O O . LYS A 1 160 ? 0.116 0.888 19.204 1.00 93.00 160 LYS A O 1
ATOM 1295 N N . LYS A 1 161 ? 2.197 0.284 19.865 1.00 93.31 161 LYS A N 1
ATOM 1296 C CA . LYS A 1 161 ? 2.919 1.420 19.327 1.00 93.31 161 LYS A CA 1
ATOM 1297 C C . LYS A 1 161 ? 3.932 0.949 18.300 1.00 93.31 161 LYS A C 1
ATOM 1299 O O . LYS A 1 161 ? 4.521 -0.116 18.470 1.00 93.31 161 LYS A O 1
ATOM 1304 N N . PHE A 1 162 ? 4.112 1.760 17.272 1.00 91.75 162 PHE A N 1
ATOM 1305 C CA . PHE A 1 162 ? 4.961 1.499 16.121 1.00 91.75 162 PHE A CA 1
ATOM 1306 C C . PHE A 1 162 ? 5.837 2.719 15.833 1.00 91.75 162 PHE A C 1
ATOM 1308 O O . PHE A 1 162 ? 5.579 3.832 16.307 1.00 91.75 162 PHE A O 1
ATOM 1315 N N . ASN A 1 163 ? 6.888 2.493 15.055 1.00 87.00 163 ASN A N 1
ATOM 1316 C CA . ASN A 1 163 ? 7.852 3.470 14.576 1.00 87.00 163 ASN A CA 1
ATOM 1317 C C . ASN A 1 163 ? 8.426 4.338 15.705 1.00 87.00 163 ASN A C 1
ATOM 1319 O O . ASN A 1 163 ? 8.381 5.567 15.650 1.00 87.00 163 ASN A O 1
ATOM 1323 N N . GLN A 1 164 ? 8.963 3.694 16.748 1.00 86.56 164 GLN A N 1
ATOM 1324 C CA . GLN A 1 164 ? 9.524 4.364 17.933 1.00 86.56 164 GLN A CA 1
ATOM 1325 C C . GLN A 1 164 ? 8.493 5.240 18.667 1.00 86.56 164 GLN A C 1
ATOM 1327 O O . GLN A 1 164 ? 8.732 6.418 18.924 1.00 86.56 164 GLN A O 1
ATOM 1332 N N . ASP A 1 165 ? 7.336 4.661 18.989 1.00 87.81 165 ASP A N 1
ATOM 1333 C CA . ASP A 1 165 ? 6.229 5.322 19.697 1.00 87.81 165 ASP A CA 1
ATOM 1334 C C . ASP A 1 165 ? 5.581 6.510 18.959 1.00 87.81 165 ASP A C 1
ATOM 1336 O O . ASP A 1 165 ? 4.815 7.266 19.564 1.00 87.81 165 ASP A O 1
ATOM 1340 N N . GLN A 1 166 ? 5.846 6.662 17.658 1.00 88.62 166 GLN A N 1
ATOM 1341 C CA . GLN A 1 166 ? 5.251 7.714 16.827 1.00 88.62 166 GLN A CA 1
ATOM 1342 C C . GLN A 1 166 ? 3.845 7.367 16.344 1.00 88.62 166 GLN A C 1
ATOM 1344 O O . GLN A 1 166 ? 3.084 8.274 16.043 1.00 88.62 166 GLN A O 1
ATOM 1349 N N . LEU A 1 167 ? 3.471 6.089 16.286 1.00 92.12 167 LEU A N 1
ATOM 1350 C CA . LEU A 1 167 ? 2.129 5.675 15.884 1.00 92.12 167 LEU A CA 1
ATOM 1351 C C . LEU A 1 167 ? 1.531 4.752 16.930 1.00 92.12 167 LEU A C 1
ATOM 1353 O O . LEU A 1 167 ? 2.111 3.719 17.245 1.00 92.12 167 LEU A O 1
ATOM 1357 N N . GLU A 1 168 ? 0.361 5.099 17.443 1.00 95.00 168 GLU A N 1
ATOM 1358 C CA . GLU A 1 168 ? -0.405 4.271 18.370 1.00 95.00 168 GLU A CA 1
ATOM 1359 C C . GLU A 1 168 ? -1.689 3.801 17.687 1.00 95.00 168 GLU A C 1
ATOM 1361 O O . GLU A 1 168 ? -2.397 4.610 17.088 1.00 95.00 168 GLU A O 1
ATOM 1366 N N . VAL A 1 169 ? -1.992 2.502 17.762 1.00 96.31 169 VAL A N 1
ATOM 1367 C CA . VAL A 1 169 ? -3.236 1.935 17.220 1.00 96.31 169 VAL A CA 1
ATOM 1368 C C . VAL A 1 169 ? -4.205 1.674 18.369 1.00 96.31 169 VAL A C 1
ATOM 1370 O O . VAL A 1 169 ? -3.978 0.802 19.211 1.00 96.31 169 VAL A O 1
ATOM 1373 N N . SER A 1 170 ? -5.306 2.419 18.401 1.00 95.81 170 SER A N 1
ATOM 1374 C CA . SER A 1 170 ? -6.323 2.330 19.456 1.00 95.81 170 SER A CA 1
ATOM 1375 C C . SER A 1 170 ? -7.427 1.326 19.131 1.00 95.81 170 SER A C 1
ATOM 1377 O O . SER A 1 170 ? -7.998 0.717 20.035 1.00 95.81 170 SER A O 1
ATOM 1379 N N . ASN A 1 171 ? -7.715 1.115 17.846 1.00 97.12 171 ASN A N 1
ATOM 1380 C CA . ASN A 1 171 ? -8.752 0.196 17.396 1.00 97.12 171 ASN A CA 1
ATOM 1381 C C . ASN A 1 171 ? -8.357 -0.489 16.084 1.00 97.12 171 ASN A C 1
ATOM 1383 O O . ASN A 1 171 ? -7.591 0.055 15.292 1.00 97.12 171 ASN A O 1
ATOM 1387 N N . CYS A 1 172 ? -8.911 -1.674 15.845 1.00 98.19 172 CYS A N 1
ATOM 1388 C CA . CYS A 1 172 ? -8.787 -2.407 14.591 1.00 98.19 172 CYS A CA 1
ATOM 1389 C C . CYS A 1 172 ? -10.120 -3.078 14.273 1.00 98.19 172 CYS A C 1
ATOM 1391 O O . CYS A 1 172 ? -10.690 -3.767 15.119 1.00 98.19 172 CYS A O 1
ATOM 1393 N N . THR A 1 173 ? -10.614 -2.883 13.054 1.00 97.75 173 THR A N 1
ATOM 1394 C CA . THR A 1 173 ? -11.874 -3.464 12.581 1.00 97.75 173 THR A CA 1
ATOM 1395 C C . THR A 1 173 ? -11.662 -4.113 11.224 1.00 97.75 173 THR A C 1
ATOM 1397 O O . THR A 1 173 ? -11.149 -3.474 10.312 1.00 97.75 173 THR A O 1
ATOM 1400 N N . LEU A 1 174 ? -12.079 -5.369 11.074 1.00 98.25 174 LEU A N 1
ATOM 1401 C CA . LEU A 1 174 ? -12.175 -6.008 9.764 1.00 98.25 174 LEU A CA 1
ATOM 1402 C C . LEU A 1 174 ? -13.349 -5.388 8.991 1.00 98.25 174 LEU A C 1
ATOM 1404 O O . LEU A 1 174 ? -14.479 -5.412 9.475 1.00 98.25 174 LEU A O 1
ATOM 1408 N N . LEU A 1 175 ? -13.076 -4.868 7.799 1.00 97.81 175 LEU A N 1
ATOM 1409 C CA . LEU A 1 175 ? -14.067 -4.270 6.905 1.00 97.81 175 LEU A CA 1
ATOM 1410 C C . LEU A 1 175 ? -14.580 -5.274 5.874 1.00 97.81 175 LEU A C 1
ATOM 1412 O O . LEU A 1 175 ? -15.782 -5.380 5.651 1.00 97.81 175 LEU A O 1
ATOM 1416 N N . GLU A 1 176 ? -13.665 -6.020 5.260 1.00 97.38 176 GLU A N 1
ATOM 1417 C CA . GLU A 1 176 ? -13.964 -6.899 4.133 1.00 97.38 176 GLU A CA 1
ATOM 1418 C C . GLU A 1 176 ? -12.997 -8.086 4.108 1.00 97.38 176 GLU A C 1
ATOM 1420 O O . GLU A 1 176 ? -11.876 -7.997 4.614 1.00 97.38 176 GLU A O 1
ATOM 1425 N N . LYS A 1 177 ? -13.429 -9.205 3.517 1.00 97.38 177 LYS A N 1
ATOM 1426 C CA . LYS A 1 177 ? -12.568 -10.348 3.197 1.00 97.38 177 LYS A CA 1
ATOM 1427 C C . LYS A 1 177 ? -12.649 -10.658 1.713 1.00 97.38 177 LYS A C 1
ATOM 1429 O O . LYS A 1 177 ? -13.730 -10.556 1.137 1.00 97.38 177 LYS A O 1
ATOM 1434 N N . SER A 1 178 ? -11.549 -11.122 1.130 1.00 96.06 178 SER A N 1
ATOM 1435 C CA . SER A 1 178 ? -11.584 -11.645 -0.232 1.00 96.06 178 SER A CA 1
ATOM 1436 C C . SER A 1 178 ? -12.462 -12.899 -0.297 1.00 96.06 178 SER A C 1
ATOM 1438 O O . SER A 1 178 ? -12.455 -13.747 0.600 1.00 96.06 178 SER A O 1
ATOM 1440 N N . THR A 1 179 ? -13.250 -13.007 -1.363 1.00 94.00 179 THR A N 1
ATOM 1441 C CA . THR A 1 179 ? -14.100 -14.177 -1.638 1.00 94.00 179 THR A CA 1
ATOM 1442 C C . THR A 1 179 ? -13.303 -15.335 -2.234 1.00 94.00 179 THR A C 1
ATOM 1444 O O . THR A 1 179 ? -13.698 -16.493 -2.099 1.00 94.00 179 THR A O 1
ATOM 1447 N N . ILE A 1 180 ? -12.165 -15.016 -2.850 1.00 93.31 180 ILE A N 1
ATOM 1448 C CA . ILE A 1 180 ? -11.217 -15.949 -3.454 1.00 93.31 180 ILE A CA 1
ATOM 1449 C C . ILE A 1 180 ? -9.835 -15.812 -2.797 1.00 93.31 180 ILE A C 1
ATOM 1451 O O . ILE A 1 180 ? -9.499 -14.733 -2.292 1.00 93.31 180 ILE A O 1
ATOM 1455 N N . PRO A 1 181 ? -9.019 -16.881 -2.777 1.00 94.88 181 PRO A N 1
ATOM 1456 C CA . PRO A 1 181 ? -7.617 -16.776 -2.397 1.00 94.88 181 PRO A CA 1
ATOM 1457 C C . PRO A 1 181 ? -6.833 -15.943 -3.416 1.00 94.88 181 PRO A C 1
ATOM 1459 O O . PRO A 1 181 ? -6.937 -16.174 -4.614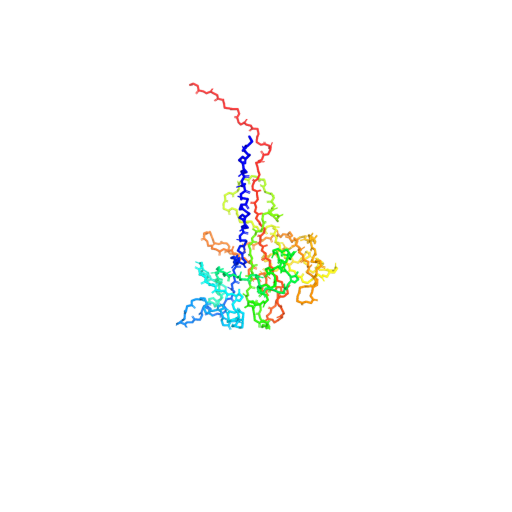 1.00 94.88 181 PRO A O 1
ATOM 1462 N N . VAL A 1 182 ? -6.010 -15.019 -2.933 1.00 94.62 182 VAL A N 1
ATOM 1463 C CA . VAL A 1 182 ? -5.074 -14.224 -3.731 1.00 94.62 182 VAL A CA 1
ATOM 1464 C C . VAL A 1 182 ? -3.671 -14.667 -3.351 1.00 94.62 182 VAL A C 1
ATOM 1466 O O . VAL A 1 182 ? -3.289 -14.572 -2.186 1.00 94.62 182 VAL A O 1
ATOM 1469 N N . ASP A 1 183 ? -2.933 -15.223 -4.312 1.00 91.25 183 ASP A N 1
ATOM 1470 C CA . ASP A 1 183 ? -1.614 -15.830 -4.073 1.00 91.25 183 ASP A CA 1
ATOM 1471 C C . ASP A 1 183 ? -1.633 -16.862 -2.920 1.00 91.25 183 ASP A C 1
ATOM 1473 O O . ASP A 1 183 ? -0.765 -16.903 -2.056 1.00 91.25 183 ASP A O 1
ATOM 1477 N N . GLY A 1 184 ? -2.702 -17.668 -2.856 1.00 92.94 184 GLY A N 1
ATOM 1478 C CA . GLY A 1 184 ? -2.894 -18.692 -1.822 1.00 92.94 184 GLY A CA 1
ATOM 1479 C C . GLY A 1 184 ? -3.474 -18.198 -0.489 1.00 92.94 184 GLY A C 1
ATOM 1480 O O . GLY A 1 184 ? -3.745 -19.022 0.387 1.00 92.94 184 GLY A O 1
ATOM 1481 N N . HIS A 1 185 ? -3.734 -16.897 -0.330 1.00 95.56 185 HIS A N 1
ATOM 1482 C CA . HIS A 1 185 ? -4.243 -16.318 0.917 1.00 95.56 185 HIS A CA 1
ATOM 1483 C C . HIS A 1 185 ? -5.659 -15.762 0.770 1.00 95.56 185 HIS A C 1
ATOM 1485 O O . HIS A 1 185 ? -5.947 -14.997 -0.143 1.00 95.56 185 HIS A O 1
ATOM 1491 N N . ILE A 1 186 ? -6.543 -16.065 1.724 1.00 97.50 186 ILE A N 1
ATOM 1492 C CA . ILE A 1 186 ? -7.721 -15.214 1.934 1.00 97.50 186 ILE A CA 1
ATOM 1493 C C . ILE A 1 186 ? -7.221 -13.910 2.542 1.00 97.50 186 ILE A C 1
ATOM 1495 O O . ILE A 1 186 ? -6.533 -13.942 3.561 1.00 97.50 186 ILE A O 1
ATOM 1499 N N . LEU A 1 187 ? -7.553 -12.780 1.931 1.00 98.38 187 LEU A N 1
ATOM 1500 C CA . LEU A 1 187 ? -7.145 -11.462 2.400 1.00 98.38 187 LEU A CA 1
ATOM 1501 C C . LEU A 1 187 ? -8.233 -10.839 3.271 1.00 98.38 187 LEU A C 1
ATOM 1503 O O . LEU A 1 187 ? -9.423 -11.105 3.099 1.00 98.38 187 LEU A O 1
ATOM 1507 N N . GLY A 1 188 ? -7.812 -10.006 4.216 1.00 98.44 188 GLY A N 1
ATOM 1508 C CA . GLY A 1 188 ? -8.672 -9.122 4.988 1.00 98.44 188 GLY A CA 1
ATOM 1509 C C . GLY A 1 188 ? -8.282 -7.666 4.755 1.00 98.44 188 GLY A C 1
ATOM 1510 O O . GLY A 1 188 ? -7.097 -7.332 4.745 1.00 98.44 188 GLY A O 1
ATOM 1511 N N . LYS A 1 189 ? -9.290 -6.806 4.601 1.00 98.62 189 LYS A N 1
ATOM 1512 C CA . LYS A 1 189 ? -9.171 -5.347 4.659 1.00 98.62 189 LYS A CA 1
ATOM 1513 C C . LYS A 1 189 ? -9.534 -4.892 6.064 1.00 98.62 189 LYS A C 1
ATOM 1515 O O . LYS A 1 189 ? -10.615 -5.216 6.559 1.00 98.62 189 LYS A O 1
ATOM 1520 N N . TYR A 1 190 ? -8.658 -4.133 6.701 1.00 98.62 190 TYR A N 1
ATOM 1521 C CA . TYR A 1 190 ? -8.798 -3.698 8.084 1.00 98.62 190 TYR A CA 1
ATOM 1522 C C . TYR A 1 190 ? -8.707 -2.176 8.179 1.00 98.62 190 TYR A C 1
ATOM 1524 O O . TYR A 1 190 ? -7.822 -1.570 7.586 1.00 98.62 190 TYR A O 1
ATOM 1532 N N . ALA A 1 191 ? -9.582 -1.560 8.969 1.00 98.19 191 ALA A N 1
ATOM 1533 C CA . ALA A 1 191 ? -9.423 -0.179 9.410 1.00 98.19 191 ALA A CA 1
ATOM 1534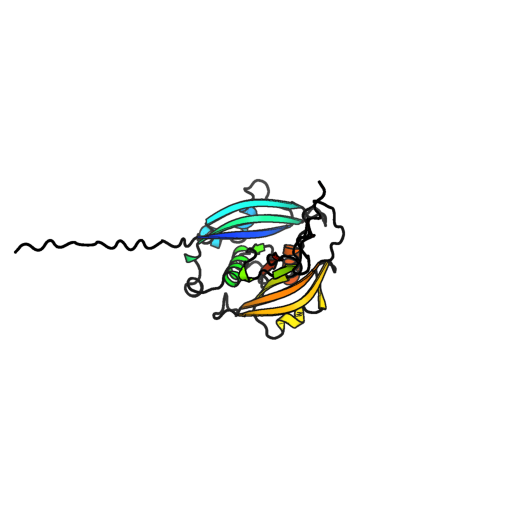 C C . ALA A 1 191 ? -8.735 -0.155 10.773 1.00 98.19 191 ALA A C 1
ATOM 1536 O O . ALA A 1 191 ? -9.261 -0.704 11.745 1.00 98.19 191 ALA A O 1
ATOM 1537 N N . LEU A 1 192 ? -7.588 0.513 10.845 1.00 97.94 192 LEU A N 1
ATOM 1538 C CA . LEU A 1 192 ? -6.891 0.820 12.085 1.00 97.94 192 LEU A CA 1
ATOM 1539 C C . LEU A 1 192 ? -7.200 2.263 12.477 1.00 97.94 192 LEU A C 1
ATOM 1541 O O . LEU A 1 192 ? -6.967 3.171 11.682 1.00 97.94 192 LEU A O 1
ATOM 1545 N N . SER A 1 193 ? -7.706 2.474 13.692 1.00 96.81 193 SER A N 1
ATOM 1546 C CA . SER A 1 193 ? -7.796 3.817 14.270 1.00 96.81 193 SER A CA 1
ATOM 1547 C C . SER A 1 193 ? -6.470 4.159 14.921 1.00 96.81 193 SER A C 1
ATOM 1549 O O . SER A 1 193 ? -5.986 3.417 15.782 1.00 96.81 193 SER A O 1
ATOM 1551 N N . THR A 1 194 ? -5.890 5.273 14.508 1.00 95.31 194 THR A N 1
ATOM 1552 C CA . THR A 1 194 ? -4.507 5.617 14.808 1.00 95.31 194 THR A CA 1
ATOM 1553 C C . THR A 1 194 ? -4.378 6.980 15.465 1.00 95.31 194 THR A C 1
ATOM 1555 O O . THR A 1 194 ? -5.237 7.851 15.359 1.00 95.31 194 THR A O 1
ATOM 1558 N N . THR A 1 195 ? -3.285 7.164 16.190 1.00 91.50 195 THR A N 1
ATOM 1559 C CA . THR A 1 195 ? -2.863 8.460 16.713 1.00 91.50 195 THR A CA 1
ATOM 1560 C C . THR A 1 195 ? -1.380 8.607 16.435 1.00 91.50 195 THR A C 1
ATOM 1562 O O . THR A 1 195 ? -0.568 7.841 16.958 1.00 91.50 195 THR A O 1
ATOM 1565 N N . GLU A 1 196 ? -1.037 9.574 15.589 1.00 88.12 196 GLU A N 1
ATOM 1566 C CA . GLU A 1 196 ? 0.348 9.922 15.294 1.00 88.12 196 GLU A CA 1
ATOM 1567 C C . GLU A 1 196 ? 0.864 10.940 16.321 1.00 88.12 196 GLU A C 1
ATOM 1569 O O . GLU A 1 196 ? 0.214 11.937 16.636 1.00 88.12 196 GLU A O 1
ATOM 1574 N N . ARG A 1 197 ? 2.060 10.690 16.845 1.00 83.06 197 ARG A N 1
ATOM 1575 C CA . ARG A 1 197 ? 2.849 11.637 17.626 1.00 83.06 197 ARG A CA 1
ATOM 1576 C C . ARG A 1 197 ? 4.004 12.100 16.757 1.00 83.06 197 ARG A C 1
ATOM 1578 O O . ARG A 1 197 ? 4.966 11.362 16.556 1.00 83.06 197 ARG A O 1
ATOM 1585 N N . GLN A 1 198 ? 3.926 13.338 16.292 1.00 74.38 198 GLN A N 1
ATOM 1586 C CA . GLN A 1 198 ? 4.978 13.927 15.472 1.00 74.38 198 GLN A CA 1
ATOM 1587 C C . GLN A 1 198 ? 6.174 14.313 16.346 1.00 74.38 198 GLN A C 1
ATOM 1589 O O . GLN A 1 198 ? 6.240 15.394 16.936 1.00 74.38 198 GLN A O 1
ATOM 1594 N N . LEU A 1 199 ? 7.126 13.390 16.470 1.00 66.00 199 LEU A N 1
ATOM 1595 C CA . LEU A 1 199 ? 8.416 13.665 17.089 1.00 66.00 199 LEU A CA 1
ATOM 1596 C C . LEU A 1 199 ? 9.267 14.453 16.084 1.00 66.00 199 LEU A C 1
ATOM 1598 O O . LEU A 1 199 ? 9.496 13.988 14.974 1.00 66.00 199 LEU A O 1
ATOM 1602 N N . ASN A 1 200 ? 9.760 15.627 16.488 1.00 62.59 200 ASN A N 1
ATOM 1603 C CA . ASN A 1 200 ? 10.557 16.535 15.648 1.00 62.59 200 ASN A CA 1
ATOM 1604 C C . ASN A 1 200 ? 9.792 17.158 14.464 1.00 62.59 200 ASN A C 1
ATOM 1606 O O . ASN A 1 200 ? 10.364 17.325 13.391 1.00 62.59 200 ASN A O 1
ATOM 1610 N N . PHE A 1 201 ? 8.518 17.527 14.650 1.00 67.38 201 PHE A N 1
ATOM 1611 C CA . PHE A 1 201 ? 7.785 18.297 13.641 1.00 67.38 201 PHE A CA 1
ATOM 1612 C C . PHE A 1 201 ? 8.531 19.588 13.285 1.00 67.38 201 PHE A C 1
ATOM 1614 O O . PHE A 1 201 ? 8.739 20.460 14.135 1.00 67.38 201 PHE A O 1
ATOM 1621 N N . VAL A 1 202 ? 8.897 19.713 12.012 1.00 68.00 202 VAL A N 1
ATOM 1622 C CA . VAL A 1 202 ? 9.396 20.952 11.426 1.00 68.00 202 VAL A CA 1
ATOM 1623 C C . VAL A 1 202 ? 8.317 21.458 10.472 1.00 68.00 202 VAL A C 1
ATOM 1625 O O . VAL A 1 202 ? 7.968 20.749 9.525 1.00 68.00 202 VAL A O 1
ATOM 1628 N N . PRO A 1 203 ? 7.776 22.669 10.693 1.00 68.69 203 PRO A N 1
ATOM 1629 C CA . PRO A 1 203 ? 6.783 23.241 9.797 1.00 68.69 203 PRO A CA 1
ATOM 1630 C C . PRO A 1 203 ? 7.255 23.225 8.339 1.00 68.69 203 PRO A C 1
ATOM 1632 O O . PRO A 1 203 ? 8.416 23.525 8.056 1.00 68.69 203 PRO A O 1
ATOM 1635 N N . PHE A 1 204 ? 6.333 22.919 7.423 1.00 68.00 204 PHE A N 1
ATOM 1636 C CA . PHE A 1 204 ? 6.553 22.890 5.969 1.00 68.00 204 PHE A CA 1
ATOM 1637 C C . PHE A 1 204 ? 7.512 21.804 5.454 1.00 68.00 204 PHE A C 1
ATOM 1639 O O . PHE A 1 204 ? 7.846 21.811 4.269 1.00 68.00 204 PHE A O 1
ATOM 1646 N N . GLN A 1 205 ? 7.941 20.863 6.298 1.00 71.25 205 GLN A N 1
ATOM 1647 C CA . GLN A 1 205 ? 8.636 19.658 5.847 1.00 71.25 205 GLN A CA 1
ATOM 1648 C C . GLN A 1 205 ? 7.651 18.507 5.642 1.00 71.25 205 GLN A C 1
ATOM 1650 O O . GLN A 1 205 ? 6.675 18.365 6.377 1.00 71.25 205 GLN A O 1
ATOM 1655 N N . TYR A 1 206 ? 7.915 17.679 4.631 1.00 74.62 206 TYR A N 1
ATOM 1656 C CA . TYR A 1 206 ? 7.132 16.474 4.397 1.00 74.62 206 TYR A CA 1
ATOM 1657 C C . TYR A 1 206 ? 7.359 15.488 5.548 1.00 74.62 206 TYR A C 1
ATOM 1659 O O . TYR A 1 206 ? 8.484 15.076 5.830 1.00 74.62 206 TYR A O 1
ATOM 1667 N N . HIS A 1 207 ? 6.271 15.113 6.215 1.00 75.38 207 HIS A N 1
ATOM 1668 C CA . HIS A 1 207 ? 6.274 14.111 7.269 1.00 75.38 207 HIS A CA 1
ATOM 1669 C C . HIS A 1 207 ? 5.204 13.068 6.966 1.00 75.38 207 HIS A C 1
ATOM 1671 O O . HIS A 1 207 ? 4.001 13.327 7.061 1.00 75.38 207 HIS A O 1
ATOM 1677 N N . ASP A 1 208 ? 5.653 11.878 6.584 1.00 82.38 208 ASP A N 1
ATOM 1678 C CA . ASP A 1 208 ? 4.785 10.724 6.443 1.00 82.38 208 ASP A CA 1
ATOM 1679 C C . ASP A 1 208 ? 5.477 9.474 6.977 1.00 82.38 208 ASP A C 1
ATOM 1681 O O . ASP A 1 208 ? 6.492 9.022 6.445 1.00 82.38 208 ASP A O 1
ATOM 1685 N N . ILE A 1 209 ? 4.921 8.903 8.043 1.00 85.38 209 ILE A N 1
ATOM 1686 C CA . ILE A 1 209 ? 5.405 7.640 8.601 1.00 85.38 209 ILE A CA 1
ATOM 1687 C C . ILE A 1 209 ? 4.853 6.411 7.866 1.00 85.38 209 ILE A C 1
ATOM 1689 O O . ILE A 1 209 ? 5.212 5.289 8.224 1.00 85.38 209 ILE A O 1
ATOM 1693 N N . TYR A 1 210 ? 4.010 6.614 6.846 1.00 88.69 210 TYR A N 1
ATOM 1694 C CA . TYR A 1 210 ? 3.362 5.603 6.008 1.00 88.69 21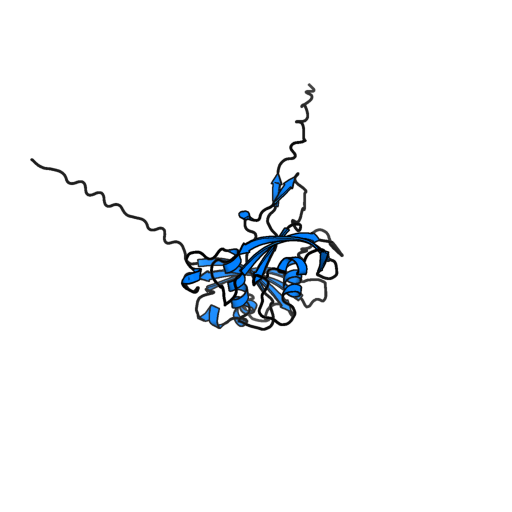0 TYR A CA 1
ATOM 1695 C C . TYR A 1 210 ? 4.264 4.408 5.682 1.00 88.69 210 TYR A C 1
ATOM 1697 O O . TYR A 1 210 ? 3.996 3.276 6.094 1.00 88.69 210 TYR A O 1
ATOM 1705 N N . ILE A 1 211 ? 5.358 4.663 4.959 1.00 89.19 211 ILE A N 1
ATOM 1706 C CA . ILE A 1 211 ? 6.201 3.592 4.429 1.00 89.19 211 ILE A CA 1
ATOM 1707 C C . ILE A 1 211 ? 7.035 2.932 5.529 1.00 89.19 211 ILE A C 1
ATOM 1709 O O . ILE A 1 211 ? 7.330 1.742 5.456 1.00 89.19 211 ILE A O 1
ATOM 1713 N N . PHE A 1 212 ? 7.367 3.668 6.593 1.00 89.38 212 PHE A N 1
ATOM 1714 C CA . PHE A 1 212 ? 8.075 3.118 7.749 1.00 89.38 212 PHE A CA 1
ATOM 1715 C C . PHE A 1 212 ? 7.192 2.199 8.579 1.00 89.38 212 PHE A C 1
ATOM 1717 O O . PHE A 1 212 ? 7.664 1.158 9.029 1.00 89.38 212 PHE A O 1
ATOM 1724 N N . PHE A 1 213 ? 5.917 2.550 8.741 1.00 92.06 213 PHE A N 1
ATOM 1725 C CA . PHE A 1 213 ? 4.953 1.688 9.406 1.00 92.06 213 PHE A CA 1
ATOM 1726 C C . PHE A 1 213 ? 4.798 0.368 8.644 1.00 92.06 213 PHE A C 1
ATOM 1728 O O . PHE A 1 213 ? 4.963 -0.699 9.231 1.00 92.06 213 PHE A O 1
ATOM 1735 N N . LEU A 1 214 ? 4.595 0.418 7.323 1.00 94.06 214 LEU A N 1
ATOM 1736 C CA . LEU A 1 214 ? 4.513 -0.792 6.496 1.00 94.06 214 LEU A CA 1
ATOM 1737 C C . LEU A 1 214 ? 5.817 -1.602 6.491 1.00 94.06 214 LEU A C 1
ATOM 1739 O O . LEU A 1 214 ? 5.765 -2.833 6.534 1.00 94.06 214 LEU A O 1
ATOM 1743 N N . LYS A 1 215 ? 6.983 -0.946 6.481 1.00 91.31 215 LYS A N 1
ATOM 1744 C CA . LYS A 1 215 ? 8.282 -1.621 6.613 1.00 91.31 215 LYS A CA 1
ATOM 1745 C C . LYS A 1 215 ? 8.397 -2.364 7.943 1.00 91.31 215 LYS A C 1
ATOM 1747 O O . LYS A 1 215 ? 8.820 -3.512 7.955 1.00 91.31 215 LYS A O 1
ATOM 1752 N N . GLU A 1 216 ? 8.021 -1.736 9.055 1.00 92.06 216 GLU A N 1
ATOM 1753 C CA . GLU A 1 216 ? 8.060 -2.378 10.373 1.00 92.06 216 GLU A CA 1
ATOM 1754 C C . GLU A 1 216 ? 7.140 -3.604 10.436 1.00 92.06 216 GLU A C 1
ATOM 1756 O O . GLU A 1 216 ? 7.537 -4.633 10.980 1.00 92.06 216 GLU A O 1
ATOM 1761 N N . LEU A 1 217 ? 5.948 -3.530 9.834 1.00 93.44 217 LEU A N 1
ATOM 1762 C CA . LEU A 1 217 ? 5.019 -4.664 9.777 1.00 93.44 217 LEU A CA 1
ATOM 1763 C C . LEU A 1 217 ? 5.536 -5.819 8.915 1.00 93.44 217 LEU A C 1
ATOM 1765 O O . LEU A 1 217 ? 5.366 -6.982 9.284 1.00 93.44 217 LEU A O 1
ATOM 1769 N N . ASN A 1 218 ? 6.145 -5.510 7.770 1.00 92.81 218 ASN A N 1
ATOM 1770 C CA . ASN A 1 218 ? 6.702 -6.523 6.878 1.00 92.81 218 ASN A CA 1
ATOM 1771 C C . ASN A 1 218 ? 8.043 -7.089 7.369 1.00 92.81 218 ASN A C 1
ATOM 1773 O O . ASN A 1 218 ? 8.408 -8.191 6.967 1.00 92.81 218 ASN A O 1
ATOM 1777 N N . GLY A 1 219 ? 8.745 -6.375 8.252 1.00 89.25 219 GLY A N 1
ATOM 1778 C CA . GLY A 1 219 ? 10.076 -6.741 8.723 1.00 89.25 219 GLY A CA 1
ATOM 1779 C C . GLY A 1 219 ? 11.164 -6.530 7.665 1.00 89.25 219 GLY A C 1
ATOM 1780 O O . GLY A 1 219 ? 10.921 -6.048 6.559 1.00 89.25 219 GLY A O 1
ATOM 1781 N N . ASP A 1 220 ? 12.401 -6.885 8.020 1.00 83.75 220 ASP A N 1
ATOM 1782 C CA . ASP A 1 220 ? 13.533 -6.822 7.086 1.00 83.75 220 ASP A CA 1
ATOM 1783 C C . ASP A 1 220 ? 13.532 -7.979 6.073 1.00 83.75 220 ASP A C 1
ATOM 1785 O O . ASP A 1 220 ? 14.088 -7.827 4.985 1.00 83.75 220 ASP A O 1
ATOM 1789 N N . GLU A 1 221 ? 12.903 -9.106 6.427 1.00 82.94 221 GLU A N 1
ATOM 1790 C CA . GLU A 1 221 ? 12.755 -10.302 5.595 1.00 82.94 221 GLU A CA 1
ATOM 1791 C C . GLU A 1 221 ? 11.327 -10.888 5.720 1.00 82.94 221 GLU A C 1
ATOM 1793 O O . GLU A 1 221 ? 10.815 -11.021 6.832 1.00 82.94 221 GLU A O 1
ATOM 1798 N N . GLY A 1 222 ? 10.682 -11.266 4.610 1.00 80.50 222 GLY A N 1
ATOM 1799 C CA . GLY A 1 222 ? 9.311 -11.777 4.550 1.00 80.50 222 GLY A CA 1
ATOM 1800 C C . GLY A 1 222 ? 8.671 -11.712 3.152 1.00 80.50 222 GLY A C 1
ATOM 1801 O O . GLY A 1 222 ? 9.306 -11.342 2.175 1.00 80.50 222 GLY A O 1
ATOM 1802 N N . GLU A 1 223 ? 7.389 -12.078 3.065 1.00 83.38 223 GLU A N 1
ATOM 1803 C CA . GLU A 1 223 ? 6.624 -12.211 1.803 1.00 83.38 223 GLU A CA 1
ATOM 1804 C C . GLU A 1 223 ? 5.783 -10.969 1.443 1.00 83.38 223 GLU A C 1
ATOM 1806 O O . GLU A 1 223 ? 4.852 -11.039 0.645 1.00 83.38 223 GLU A O 1
ATOM 1811 N N . CYS A 1 224 ? 6.049 -9.823 2.063 1.00 90.75 224 CYS A N 1
ATOM 1812 C CA . CYS A 1 224 ? 5.315 -8.572 1.817 1.00 90.75 224 CYS A CA 1
ATOM 1813 C C . CYS A 1 224 ? 3.814 -8.705 2.074 1.00 90.75 224 CYS A C 1
ATOM 1815 O O . CYS A 1 224 ? 2.966 -8.336 1.265 1.00 90.75 224 CYS A O 1
ATOM 1817 N N . ASN A 1 225 ? 3.500 -9.268 3.240 1.00 93.62 225 ASN A N 1
ATOM 1818 C CA . ASN A 1 225 ? 2.143 -9.585 3.660 1.00 93.62 225 ASN A CA 1
ATOM 1819 C C . ASN A 1 225 ? 1.302 -8.358 4.019 1.00 93.62 225 ASN A C 1
ATOM 1821 O O . ASN A 1 225 ? 0.089 -8.502 4.136 1.00 93.62 225 ASN A O 1
ATOM 1825 N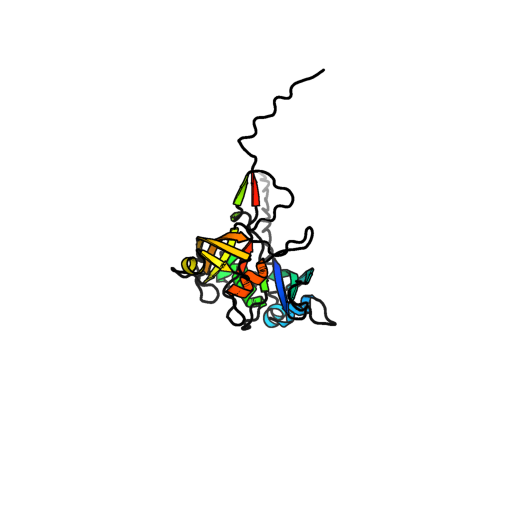 N . TYR A 1 226 ? 1.898 -7.179 4.184 1.00 95.81 226 TYR A N 1
ATOM 1826 C CA . TYR A 1 226 ? 1.190 -5.962 4.567 1.00 95.81 226 TYR A CA 1
ATOM 1827 C C . TYR A 1 226 ? 1.321 -4.889 3.484 1.00 95.81 226 TYR A C 1
ATOM 1829 O O . TYR A 1 226 ? 2.431 -4.506 3.111 1.00 95.81 226 TYR A O 1
ATOM 1837 N N . ASN A 1 227 ? 0.180 -4.374 3.031 1.00 97.25 227 ASN A N 1
ATOM 1838 C CA . ASN A 1 227 ? 0.064 -3.178 2.194 1.00 97.25 227 ASN A CA 1
ATOM 1839 C C . ASN A 1 227 ? -1.089 -2.308 2.719 1.00 97.25 227 ASN A C 1
ATOM 1841 O O . ASN A 1 227 ? -1.918 -2.795 3.487 1.00 97.25 227 ASN A O 1
ATOM 1845 N N . GLY A 1 228 ? -1.170 -1.039 2.336 1.00 96.75 228 GLY A N 1
ATOM 1846 C CA . GLY A 1 228 ? -2.253 -0.177 2.806 1.00 96.75 228 GLY A CA 1
ATOM 1847 C C . GLY A 1 228 ? -2.064 1.289 2.456 1.00 96.75 228 GLY A C 1
ATOM 1848 O O . GLY A 1 228 ? -1.164 1.622 1.693 1.00 96.75 228 GLY A O 1
ATOM 1849 N N . TYR A 1 229 ? -2.890 2.155 3.037 1.00 95.81 229 TYR A N 1
ATOM 1850 C CA . TYR A 1 229 ? -2.868 3.610 2.844 1.00 95.81 229 TYR A CA 1
ATOM 1851 C C . TYR A 1 229 ? -3.568 4.350 3.989 1.00 95.81 229 TYR A C 1
ATOM 1853 O O . TYR A 1 229 ? -4.389 3.790 4.719 1.00 95.81 229 TYR A O 1
ATOM 1861 N N . TRP A 1 230 ? -3.264 5.639 4.134 1.00 95.31 230 TRP A N 1
ATOM 1862 C CA . TRP A 1 230 ? -4.043 6.547 4.978 1.00 95.31 230 TRP A CA 1
ATOM 1863 C C . TRP A 1 230 ? -5.379 6.854 4.307 1.00 95.31 230 TRP A C 1
ATOM 1865 O O . TRP A 1 230 ? -5.405 7.162 3.120 1.00 95.31 230 TRP A O 1
ATOM 1875 N N . ALA A 1 231 ? -6.489 6.753 5.034 1.00 95.19 231 ALA A N 1
ATOM 1876 C CA . ALA A 1 231 ? -7.800 7.058 4.471 1.00 95.19 231 ALA A CA 1
ATOM 1877 C C . ALA A 1 231 ? -7.988 8.570 4.252 1.00 95.19 231 ALA A C 1
ATOM 1879 O O . ALA A 1 231 ? -7.478 9.384 5.021 1.00 95.19 231 ALA A O 1
ATOM 1880 N N . ASN A 1 232 ? -8.788 8.935 3.247 1.00 92.38 232 ASN A N 1
ATOM 1881 C CA . ASN A 1 232 ? -9.143 10.329 2.984 1.00 92.38 232 ASN A CA 1
ATOM 1882 C C . ASN A 1 232 ? -10.006 10.923 4.106 1.00 92.38 232 ASN A C 1
ATOM 1884 O O . ASN A 1 232 ? -10.806 10.231 4.742 1.00 92.38 232 ASN A O 1
ATOM 1888 N N . VAL A 1 233 ? -9.907 12.240 4.281 1.00 90.31 233 VAL A N 1
ATOM 1889 C CA . VAL A 1 233 ? -10.790 13.001 5.171 1.00 90.31 233 VAL A CA 1
ATOM 1890 C C . VAL A 1 233 ? -11.843 13.737 4.368 1.00 90.31 233 VAL A C 1
ATOM 1892 O O . VAL A 1 233 ? -11.548 14.391 3.368 1.00 90.31 233 VAL A O 1
ATOM 1895 N N . LYS A 1 234 ? -13.082 13.658 4.848 1.00 90.06 234 LYS A N 1
ATOM 1896 C CA . LYS A 1 234 ? -14.210 14.460 4.383 1.00 90.06 234 LYS A CA 1
ATOM 1897 C C . LYS A 1 234 ? -14.550 15.477 5.466 1.00 90.06 234 LYS A C 1
ATOM 1899 O O . LYS A 1 234 ? -15.073 15.120 6.517 1.00 90.06 234 LYS A O 1
ATOM 1904 N N . PHE A 1 235 ? -14.232 16.746 5.228 1.00 87.00 235 PHE A N 1
ATOM 1905 C CA . PHE A 1 235 ? -14.616 17.804 6.158 1.00 87.00 235 PHE A CA 1
ATOM 1906 C C . PHE A 1 235 ? -16.118 18.052 6.075 1.00 87.00 235 PHE A C 1
ATOM 1908 O O . PHE A 1 235 ? -16.655 18.278 4.988 1.00 87.00 235 PHE A O 1
ATOM 1915 N N . VAL A 1 236 ? -16.785 18.029 7.224 1.00 88.00 236 VAL A N 1
ATOM 1916 C CA . VAL A 1 236 ? -18.214 18.329 7.339 1.00 88.00 236 VAL A CA 1
ATOM 1917 C C . VAL A 1 236 ? -18.424 19.587 8.176 1.00 88.00 236 VAL A C 1
ATOM 1919 O O . VAL A 1 236 ? -17.667 19.876 9.107 1.00 88.00 236 VAL A O 1
ATOM 1922 N N . GLU A 1 237 ? -19.439 20.373 7.816 1.00 80.31 237 GLU A N 1
ATOM 1923 C CA . GLU A 1 237 ? -19.764 21.617 8.514 1.00 80.31 237 GLU A CA 1
ATOM 1924 C C . GLU A 1 237 ? -20.158 21.356 9.972 1.00 80.31 237 GLU A C 1
ATOM 1926 O O . GLU A 1 237 ? -20.903 20.422 10.286 1.00 80.31 237 GLU A O 1
ATOM 1931 N N . ASN A 1 238 ? -19.703 22.237 10.865 1.00 72.06 238 ASN A N 1
ATOM 1932 C CA . ASN A 1 238 ? -20.127 22.221 12.257 1.00 72.06 238 ASN A CA 1
ATOM 1933 C C . ASN A 1 238 ? -21.616 22.580 12.338 1.00 72.06 238 ASN A C 1
ATOM 1935 O O . ASN A 1 238 ? -21.995 23.738 12.201 1.00 72.06 238 ASN A O 1
ATOM 1939 N N . LYS A 1 239 ? -22.477 21.608 12.654 1.00 63.72 239 LYS A N 1
ATOM 1940 C CA . LYS A 1 239 ? -23.930 21.837 12.821 1.00 63.72 239 LYS A CA 1
ATOM 1941 C C . LYS A 1 239 ? -24.293 22.775 13.986 1.00 63.72 239 LYS A C 1
ATOM 1943 O O . LYS A 1 239 ? -25.464 23.095 14.160 1.00 63.72 239 LYS A O 1
ATOM 1948 N N . ASN A 1 240 ? -23.303 23.209 14.771 1.00 58.41 240 ASN A N 1
ATOM 1949 C CA . ASN A 1 240 ? -23.461 24.080 15.935 1.00 58.41 240 ASN A CA 1
ATOM 1950 C C . ASN A 1 240 ? -23.010 25.533 15.711 1.00 58.41 240 ASN A C 1
ATOM 1952 O O . ASN A 1 240 ? -23.084 26.323 16.650 1.00 58.41 240 ASN A O 1
ATOM 1956 N N . THR A 1 241 ? -22.571 25.922 14.511 1.00 52.50 241 THR A N 1
ATOM 1957 C CA . THR A 1 241 ? -22.490 27.350 14.173 1.00 52.50 241 THR A CA 1
ATOM 1958 C C . THR A 1 241 ? -23.891 27.835 13.823 1.00 52.50 241 THR A C 1
ATOM 1960 O O . THR A 1 241 ? -24.372 27.636 12.709 1.00 52.50 241 THR A O 1
ATOM 1963 N N . THR A 1 242 ? -24.571 28.446 14.796 1.00 48.44 242 THR A N 1
ATOM 1964 C CA . THR A 1 242 ? -25.644 29.405 14.504 1.00 48.44 242 THR A CA 1
ATOM 1965 C C . THR A 1 242 ? -25.120 30.401 13.468 1.00 48.44 242 THR A C 1
ATOM 1967 O O . THR A 1 242 ? -23.971 30.825 13.611 1.00 48.44 242 THR A O 1
ATOM 1970 N N . PRO A 1 243 ? -25.901 30.766 12.435 1.00 47.19 243 PRO A N 1
ATOM 1971 C CA . PRO A 1 243 ? -25.544 31.899 11.596 1.00 47.19 243 PRO A CA 1
ATOM 1972 C C . PRO A 1 243 ? -25.338 33.080 12.537 1.00 47.19 243 PRO A C 1
ATOM 1974 O O . PRO A 1 243 ? -26.225 33.352 13.347 1.00 47.19 243 PRO A O 1
ATOM 1977 N N . ASP A 1 244 ? -24.168 33.713 12.489 1.00 50.06 244 ASP A N 1
ATOM 1978 C CA . ASP A 1 244 ? -24.020 35.023 13.103 1.00 50.06 244 ASP A CA 1
ATOM 1979 C C . ASP A 1 244 ? -25.125 35.891 12.498 1.00 50.06 244 ASP A C 1
ATOM 1981 O O . ASP A 1 244 ? -25.186 36.074 11.278 1.00 50.06 244 ASP A O 1
ATOM 1985 N N . ASP A 1 245 ? -26.058 36.319 13.350 1.00 44.00 245 ASP A N 1
ATOM 1986 C CA . ASP A 1 245 ? -27.002 37.367 13.015 1.00 44.00 245 ASP A CA 1
ATOM 1987 C C . ASP A 1 245 ? -26.150 38.548 12.545 1.00 44.00 245 ASP A C 1
ATOM 1989 O O . ASP A 1 245 ? -25.388 39.137 13.315 1.00 44.00 245 ASP A O 1
ATOM 1993 N N . ASP A 1 246 ? -26.222 38.815 11.243 1.00 46.62 246 ASP A N 1
ATOM 1994 C CA . ASP A 1 246 ? -25.653 39.982 10.588 1.00 46.62 246 ASP A CA 1
ATOM 1995 C C . ASP A 1 246 ? -26.368 41.202 11.185 1.00 46.62 246 ASP A C 1
ATOM 1997 O O . ASP A 1 246 ? -27.411 41.656 10.702 1.00 46.62 246 ASP A O 1
ATOM 2001 N N . ASP A 1 247 ? -25.860 41.654 12.335 1.00 44.19 247 ASP A N 1
ATOM 2002 C CA . ASP A 1 247 ? -26.249 42.884 13.004 1.00 44.19 247 ASP A CA 1
ATOM 2003 C C . ASP A 1 247 ? -25.919 44.028 12.048 1.00 44.19 247 ASP A C 1
ATOM 2005 O O . ASP A 1 247 ? -24.809 44.564 11.990 1.00 44.19 247 ASP A O 1
ATOM 2009 N N . GLY A 1 248 ? -26.933 44.383 11.263 1.00 45.25 248 GLY A N 1
ATOM 2010 C CA . GLY A 1 248 ? -26.914 45.540 10.403 1.00 45.25 248 GLY A CA 1
ATOM 2011 C C . GLY A 1 248 ? -26.496 46.778 11.185 1.00 45.25 248 GLY A C 1
ATOM 2012 O O . GLY A 1 248 ? -27.155 47.187 12.142 1.00 45.25 248 GLY A O 1
ATOM 2013 N N . LEU A 1 249 ? -25.443 47.431 10.711 1.00 38.47 249 LEU A N 1
ATOM 2014 C CA . LEU A 1 249 ? -25.140 48.806 11.067 1.00 38.47 249 LEU A CA 1
ATOM 2015 C C . LEU A 1 249 ? -24.929 49.617 9.788 1.00 38.47 249 LEU A C 1
ATOM 2017 O O . LEU A 1 249 ? -23.970 49.424 9.041 1.00 38.47 249 LEU A O 1
ATOM 2021 N N . TYR A 1 250 ? -25.918 50.486 9.567 1.00 42.91 250 TYR A N 1
ATOM 2022 C CA . TYR A 1 250 ? -25.862 51.692 8.745 1.00 42.91 250 TYR A CA 1
ATOM 2023 C C . TYR A 1 250 ? -24.736 52.631 9.190 1.00 42.91 250 TYR A C 1
ATOM 2025 O O . TYR A 1 250 ? -24.494 52.722 10.416 1.00 42.91 250 TYR A O 1
#